Protein AF-A0A6I3B8R9-F1 (afdb_monomer_lite)

Sequence (220 aa):
MSAPVDTPSPRAWWVVAPLAAIWAAALGWAIFALPVLAAWVASVQSTAGWVQVLRTSGLVWVVGHDVPVQVESATYSLLPWGLLVIPVYLLIHAGRWAGRAARVDSVRDWLLVAGGGAVIYTLIVSVVSFLARVPGARTSTKYALLAALAISVLSLTWGVLRGSSMRAVIIDAIPSDIRVVIRGAVIGIATMIAIGAALVSLSLILHFGEVIRIQQFLDP

Secondary structure (DSSP, 8-state):
-PPP--PPPP--HHHHHHHHHHHHHHHHHHHHHHHHHHHHHH-TT----HHHHHHHHHHHHHHTTTPPEEETTEEE----TTTTHHHHHHHHHHHHHHHHHTT--SHHHHHHHHHHHHHHHHHHHHHHHHHT-BTTEEE-HHHHHHHHHHHHHHHHHHHHHHHSTHHHHHHHTS-HHHHHHHHHHHHHHHHHHHHHHHHHHHHHHHHHHHHHHHHHHH--

Structure (mmCIF, N/CA/C/O backbone):
data_AF-A0A6I3B8R9-F1
#
_entry.id   AF-A0A6I3B8R9-F1
#
loop_
_atom_site.group_PDB
_atom_site.id
_atom_site.type_symbol
_atom_site.label_atom_id
_atom_site.label_alt_id
_atom_site.label_comp_id
_atom_site.label_asym_id
_atom_site.label_entity_id
_atom_site.label_seq_id
_atom_site.pdbx_PDB_ins_code
_atom_site.Cartn_x
_atom_site.Cartn_y
_atom_site.Cartn_z
_atom_site.occupancy
_atom_site.B_iso_or_equiv
_atom_site.auth_seq_id
_atom_site.auth_comp_id
_atom_site.auth_asym_id
_atom_site.auth_atom_id
_atom_site.pdbx_PDB_model_num
ATOM 1 N N . MET A 1 1 ? 29.454 29.035 -31.588 1.00 60.97 1 MET A N 1
ATOM 2 C CA . MET A 1 1 ? 28.455 29.257 -30.525 1.00 60.97 1 MET A CA 1
ATOM 3 C C . MET A 1 1 ? 27.893 27.891 -30.156 1.00 60.97 1 MET A C 1
ATOM 5 O O . MET A 1 1 ? 26.995 27.400 -30.823 1.00 60.97 1 MET A O 1
ATOM 9 N N . SER A 1 2 ? 28.554 27.196 -29.231 1.00 60.12 2 SER A N 1
ATOM 10 C CA . SER A 1 2 ? 28.164 25.861 -28.764 1.00 60.12 2 SER A CA 1
ATOM 11 C C . SER A 1 2 ? 26.982 25.989 -27.801 1.00 60.12 2 SER A C 1
ATOM 13 O O . SER A 1 2 ? 26.995 26.853 -26.927 1.00 60.12 2 SER A O 1
ATOM 15 N N . ALA A 1 3 ? 25.951 25.163 -27.991 1.00 64.94 3 ALA A N 1
ATOM 16 C CA . ALA A 1 3 ? 24.808 25.096 -27.086 1.00 64.94 3 ALA A CA 1
ATOM 17 C C . ALA A 1 3 ? 25.272 24.738 -25.659 1.00 64.94 3 ALA A C 1
ATOM 19 O O . ALA A 1 3 ? 26.242 23.983 -25.517 1.00 64.94 3 ALA A O 1
ATOM 20 N N . PRO A 1 4 ? 24.616 25.260 -24.606 1.00 63.25 4 PRO A N 1
ATOM 21 C CA . PRO A 1 4 ? 24.902 24.836 -23.244 1.00 63.25 4 PRO A CA 1
ATOM 22 C C . PRO A 1 4 ? 24.668 23.327 -23.134 1.00 63.25 4 PRO A C 1
ATOM 24 O O . PRO A 1 4 ? 23.630 22.811 -23.542 1.00 63.25 4 PRO A O 1
ATOM 27 N N . VAL A 1 5 ? 25.667 22.615 -22.615 1.00 68.06 5 VAL A N 1
ATOM 28 C CA . VAL A 1 5 ? 25.528 21.215 -22.220 1.00 68.06 5 VAL A CA 1
ATOM 29 C C . VAL A 1 5 ? 24.538 21.196 -21.062 1.00 68.06 5 VAL A C 1
ATOM 31 O O . VAL A 1 5 ? 24.866 21.683 -19.981 1.00 68.06 5 VAL A O 1
ATOM 34 N N . ASP A 1 6 ? 23.335 20.668 -21.291 1.00 58.66 6 ASP A N 1
ATOM 35 C CA . ASP A 1 6 ? 22.396 20.353 -20.217 1.00 58.66 6 ASP A CA 1
ATOM 36 C C . ASP A 1 6 ? 23.106 19.402 -19.249 1.00 58.66 6 ASP A C 1
ATOM 38 O O . ASP A 1 6 ? 23.300 18.216 -19.531 1.00 58.66 6 ASP A O 1
ATOM 42 N N . THR A 1 7 ? 23.552 19.921 -18.106 1.00 55.53 7 THR A N 1
ATOM 43 C CA . THR A 1 7 ? 24.021 19.070 -17.020 1.00 55.53 7 THR A CA 1
ATOM 44 C C . THR A 1 7 ? 22.815 18.256 -16.553 1.00 55.53 7 THR A C 1
ATOM 46 O O . THR A 1 7 ? 21.775 18.837 -16.230 1.00 55.53 7 THR A O 1
ATOM 49 N N . PRO A 1 8 ? 22.886 16.911 -16.547 1.00 57.19 8 PRO A N 1
ATOM 50 C CA . PRO A 1 8 ? 21.764 16.097 -16.111 1.00 57.19 8 PRO A CA 1
ATOM 51 C C . PRO A 1 8 ? 21.335 16.539 -14.710 1.00 57.19 8 PRO A C 1
ATOM 53 O O . PRO A 1 8 ? 22.135 16.492 -13.774 1.00 57.19 8 PRO A O 1
ATOM 56 N N . SER A 1 9 ? 20.083 16.982 -14.559 1.00 58.38 9 SER A N 1
ATOM 57 C CA . SER A 1 9 ? 19.530 17.332 -13.249 1.00 58.38 9 SER A CA 1
ATOM 58 C C . SER A 1 9 ? 19.749 16.157 -12.282 1.00 58.38 9 SER A C 1
ATOM 60 O O . SER A 1 9 ? 19.452 15.021 -12.679 1.00 58.38 9 SER A O 1
ATOM 62 N N . PRO A 1 10 ? 20.227 16.376 -11.042 1.00 55.03 10 PRO A N 1
ATOM 63 C CA . PRO A 1 10 ? 20.479 15.296 -10.097 1.00 55.03 10 PRO A CA 1
ATOM 64 C C . PRO A 1 10 ? 19.250 14.395 -9.955 1.00 55.03 10 PRO A C 1
ATOM 66 O O . PRO A 1 10 ? 18.151 14.865 -9.662 1.00 55.03 10 PRO A O 1
ATOM 69 N N . ARG A 1 11 ? 19.435 13.089 -10.172 1.00 67.25 11 ARG A N 1
ATOM 70 C CA . ARG A 1 11 ? 18.399 12.063 -9.999 1.00 67.25 11 ARG A CA 1
ATOM 71 C C . ARG A 1 11 ? 18.004 12.023 -8.523 1.00 67.25 11 ARG A C 1
ATOM 73 O O . ARG A 1 11 ? 18.647 11.353 -7.718 1.00 67.25 11 ARG A O 1
ATOM 80 N N . ALA A 1 12 ? 16.980 12.783 -8.144 1.00 82.56 12 ALA A N 1
ATOM 81 C CA . ALA A 1 12 ? 16.582 12.983 -6.751 1.00 82.56 12 ALA A CA 1
ATOM 82 C C . ALA A 1 12 ? 15.761 11.803 -6.201 1.00 82.56 12 ALA A C 1
ATOM 84 O O . ALA A 1 12 ? 14.677 11.984 -5.645 1.00 82.56 12 ALA A O 1
ATOM 85 N N . TRP A 1 13 ? 16.268 10.575 -6.350 1.00 85.38 13 TRP A N 1
ATOM 86 C CA . TRP A 1 13 ? 15.631 9.363 -5.820 1.00 85.38 13 TRP A CA 1
ATOM 87 C C . TRP A 1 13 ? 15.344 9.487 -4.315 1.00 85.38 13 TRP A C 1
ATOM 89 O O . TRP A 1 13 ? 14.309 9.025 -3.844 1.00 85.38 13 TRP A O 1
ATOM 99 N N . TRP A 1 14 ? 16.221 10.191 -3.593 1.00 88.12 14 TRP A N 1
ATOM 100 C CA . TRP A 1 14 ? 16.114 10.475 -2.166 1.00 88.12 14 TRP A CA 1
ATOM 101 C C . TRP A 1 14 ? 14.928 11.378 -1.799 1.00 88.12 14 TRP A C 1
ATOM 103 O O . TRP A 1 14 ? 14.535 11.373 -0.644 1.00 88.12 14 TRP A O 1
ATOM 113 N N . VAL A 1 15 ? 14.338 12.117 -2.748 1.00 92.25 15 VAL A N 1
ATOM 114 C CA . VAL A 1 15 ? 13.067 12.848 -2.564 1.00 92.25 15 VAL A CA 1
ATOM 115 C C . VAL A 1 15 ? 11.901 12.017 -3.079 1.00 92.25 15 VAL A C 1
ATOM 117 O O . VAL A 1 15 ? 10.880 11.869 -2.408 1.00 92.25 15 VAL A O 1
ATOM 120 N N . VAL A 1 16 ? 12.051 11.465 -4.286 1.00 92.75 16 VAL A N 1
ATOM 121 C CA . VAL A 1 16 ? 10.957 10.806 -5.006 1.00 92.75 16 VAL A CA 1
ATOM 122 C C . VAL A 1 16 ? 10.479 9.548 -4.280 1.00 92.75 16 VAL A C 1
ATOM 124 O O . VAL A 1 16 ? 9.273 9.325 -4.181 1.00 92.75 16 VAL A O 1
ATOM 127 N N . ALA A 1 17 ? 11.399 8.737 -3.752 1.00 92.62 17 ALA A N 1
ATOM 128 C CA . ALA A 1 17 ? 11.055 7.499 -3.062 1.00 92.62 17 ALA A CA 1
ATOM 129 C C . ALA A 1 17 ? 10.285 7.739 -1.744 1.00 92.62 17 ALA A C 1
ATOM 131 O O . ALA A 1 17 ? 9.205 7.155 -1.598 1.00 92.62 17 ALA A O 1
ATOM 132 N N . PRO A 1 18 ? 10.734 8.625 -0.824 1.00 95.25 18 PRO A N 1
ATOM 133 C CA . PRO A 1 18 ? 9.926 9.006 0.333 1.00 95.25 18 PRO A CA 1
ATOM 134 C C . PRO A 1 18 ? 8.576 9.586 -0.051 1.00 95.25 18 PRO A C 1
ATOM 136 O O . PRO A 1 18 ? 7.565 9.201 0.525 1.00 95.25 18 PRO A O 1
ATOM 139 N N . LEU A 1 19 ? 8.545 10.492 -1.031 1.00 96.00 19 LEU A N 1
ATOM 140 C CA . LEU A 1 19 ? 7.314 11.168 -1.419 1.00 96.00 19 LEU A CA 1
ATOM 141 C C . LEU A 1 19 ? 6.275 10.176 -1.957 1.00 96.00 19 LEU A C 1
ATOM 143 O O . LEU A 1 19 ? 5.109 10.249 -1.580 1.00 96.00 19 LEU A O 1
ATOM 147 N N . ALA A 1 20 ? 6.702 9.204 -2.765 1.00 93.06 20 ALA A N 1
ATOM 148 C CA . ALA A 1 20 ? 5.838 8.129 -3.245 1.00 93.06 20 ALA A CA 1
ATOM 149 C C . ALA A 1 20 ? 5.282 7.273 -2.093 1.00 93.06 20 ALA A C 1
ATOM 151 O O . ALA A 1 20 ? 4.085 6.980 -2.067 1.00 93.06 20 ALA A O 1
ATOM 152 N N . ALA A 1 21 ? 6.131 6.901 -1.130 1.00 94.62 21 ALA A N 1
ATOM 153 C CA . ALA A 1 21 ? 5.730 6.112 0.032 1.00 94.62 21 ALA A CA 1
ATOM 154 C C . ALA A 1 21 ? 4.754 6.875 0.943 1.00 94.62 21 ALA A C 1
ATOM 156 O O . ALA A 1 21 ? 3.721 6.329 1.327 1.00 94.62 21 ALA A O 1
ATOM 157 N N . ILE A 1 22 ? 5.049 8.143 1.242 1.00 96.50 22 ILE A N 1
ATOM 158 C CA . ILE A 1 22 ? 4.202 9.024 2.056 1.00 96.50 22 ILE A CA 1
ATOM 159 C C . ILE A 1 22 ? 2.851 9.232 1.377 1.00 96.50 22 ILE A C 1
ATOM 161 O O . ILE A 1 22 ? 1.819 9.104 2.028 1.00 96.50 22 ILE A O 1
ATOM 165 N N . TRP A 1 23 ? 2.844 9.505 0.071 1.00 95.75 23 TRP A N 1
ATOM 166 C CA . TRP A 1 23 ? 1.609 9.680 -0.689 1.00 95.75 23 TRP A CA 1
ATOM 167 C C . TRP A 1 23 ? 0.736 8.419 -0.652 1.00 95.75 23 TRP A C 1
ATOM 169 O O . TRP A 1 23 ? -0.455 8.504 -0.347 1.00 95.75 23 TRP A O 1
ATOM 179 N N . ALA A 1 24 ? 1.328 7.243 -0.897 1.00 95.19 24 ALA A N 1
ATOM 180 C CA . ALA A 1 24 ? 0.603 5.974 -0.857 1.00 95.19 24 ALA A CA 1
ATOM 181 C C . ALA A 1 24 ? 0.059 5.673 0.547 1.00 95.19 24 ALA A C 1
ATOM 183 O O . ALA A 1 24 ? -1.082 5.231 0.679 1.00 95.19 24 ALA A O 1
ATOM 184 N N . ALA A 1 25 ? 0.847 5.944 1.591 1.00 95.38 25 ALA A N 1
ATOM 185 C CA . ALA A 1 25 ? 0.432 5.744 2.974 1.00 95.38 25 ALA A CA 1
ATOM 186 C C . ALA A 1 25 ? -0.698 6.696 3.384 1.00 95.38 25 ALA A C 1
ATOM 188 O O . ALA A 1 25 ? -1.681 6.251 3.970 1.00 95.38 25 ALA A O 1
ATOM 189 N N . ALA A 1 26 ? -0.595 7.981 3.039 1.00 94.81 26 ALA A N 1
ATOM 190 C CA . ALA A 1 26 ? -1.606 8.981 3.364 1.00 94.81 26 ALA A CA 1
ATOM 191 C C . ALA A 1 26 ? -2.950 8.662 2.697 1.00 94.81 26 ALA A C 1
ATOM 193 O O . ALA A 1 26 ? -3.984 8.647 3.365 1.00 94.81 26 ALA A O 1
ATOM 194 N N . LEU A 1 27 ? -2.935 8.352 1.396 1.00 94.00 27 LEU A N 1
ATOM 195 C CA . LEU A 1 27 ? -4.153 8.011 0.665 1.00 94.00 27 LEU A CA 1
ATOM 196 C C . LEU A 1 27 ? -4.723 6.660 1.113 1.00 94.00 27 LEU A C 1
ATOM 198 O O . LEU A 1 27 ? -5.933 6.533 1.285 1.00 94.00 27 LEU A O 1
ATOM 202 N N . GLY A 1 28 ? -3.855 5.673 1.351 1.00 93.19 28 GLY A N 1
ATOM 203 C CA . GLY A 1 28 ? -4.245 4.376 1.892 1.00 93.19 28 GLY A CA 1
ATOM 204 C C . GLY A 1 28 ? -4.952 4.535 3.230 1.00 93.19 28 GLY A C 1
ATOM 205 O O . GLY A 1 28 ? -6.102 4.131 3.359 1.00 93.19 28 GLY A O 1
ATOM 206 N N . TRP A 1 29 ? -4.316 5.199 4.196 1.00 93.75 29 TRP A N 1
ATOM 207 C CA . TRP A 1 29 ? -4.914 5.447 5.504 1.00 93.75 29 TRP A CA 1
ATOM 208 C C . TRP A 1 29 ? -6.239 6.209 5.400 1.00 93.75 29 TRP A C 1
ATOM 210 O O . TRP A 1 29 ? -7.208 5.806 6.037 1.00 93.75 29 TRP A O 1
ATOM 220 N N . ALA A 1 30 ? -6.325 7.244 4.557 1.00 93.50 30 ALA A N 1
ATOM 221 C CA . ALA A 1 30 ? -7.559 8.004 4.365 1.00 93.50 30 ALA A CA 1
ATOM 222 C C . ALA A 1 30 ? -8.729 7.120 3.893 1.00 93.50 30 ALA A C 1
ATOM 224 O O . ALA A 1 30 ? -9.827 7.225 4.437 1.00 93.50 30 ALA A O 1
ATOM 225 N N . ILE A 1 31 ? -8.496 6.208 2.941 1.00 91.88 31 ILE A N 1
ATOM 226 C CA . ILE A 1 31 ? -9.529 5.287 2.436 1.00 91.88 31 ILE A CA 1
ATOM 227 C C . ILE A 1 31 ? -10.093 4.405 3.558 1.00 91.88 31 ILE A C 1
ATOM 229 O O . ILE A 1 31 ? -11.304 4.213 3.624 1.00 91.88 31 ILE A O 1
ATOM 233 N N . PHE A 1 32 ? -9.245 3.901 4.458 1.00 91.06 32 PHE A N 1
ATOM 234 C CA . PHE A 1 32 ? -9.700 3.095 5.600 1.00 91.06 32 PHE A CA 1
ATOM 235 C C . PHE A 1 32 ? -10.264 3.944 6.747 1.00 91.06 32 PHE A C 1
ATOM 237 O O . PHE A 1 32 ? -11.136 3.484 7.482 1.00 91.06 32 PHE A O 1
ATOM 244 N N . ALA A 1 33 ? -9.804 5.184 6.905 1.00 91.75 33 ALA A N 1
ATOM 245 C CA . ALA A 1 33 ? -10.280 6.086 7.944 1.00 91.75 33 ALA A CA 1
ATOM 246 C C . ALA A 1 33 ? -11.694 6.606 7.679 1.00 91.75 33 ALA A C 1
ATOM 248 O O . ALA A 1 33 ? -12.453 6.767 8.631 1.00 91.75 33 ALA A O 1
ATOM 249 N N . LEU A 1 34 ? -12.069 6.833 6.418 1.00 92.25 34 LEU A N 1
ATOM 250 C CA . LEU A 1 34 ? -13.378 7.389 6.067 1.00 92.25 34 LEU A CA 1
ATOM 251 C C . LEU A 1 34 ? -14.563 6.530 6.558 1.00 92.25 34 LEU A C 1
ATOM 253 O O . LEU A 1 34 ? -15.427 7.093 7.230 1.00 92.25 34 LEU A O 1
ATOM 257 N N . PRO A 1 35 ? -14.620 5.200 6.328 1.00 89.38 35 PRO A N 1
ATOM 258 C CA . PRO A 1 35 ? -15.688 4.362 6.877 1.00 89.38 35 PRO A CA 1
ATOM 259 C C . PRO A 1 35 ? -15.723 4.355 8.407 1.00 89.38 35 PRO A C 1
ATOM 261 O O . PRO A 1 35 ? -16.798 4.402 8.996 1.00 89.38 35 PRO A O 1
ATOM 264 N N . VAL A 1 36 ? -14.553 4.337 9.057 1.00 90.62 36 VAL A N 1
ATOM 265 C CA . VAL A 1 36 ? -14.448 4.359 10.525 1.00 90.62 36 VAL A CA 1
ATOM 266 C C . VAL A 1 36 ? -14.981 5.679 11.086 1.00 90.62 36 VAL A C 1
ATOM 268 O O . VAL A 1 36 ? -15.744 5.676 12.049 1.00 90.62 36 VAL A O 1
ATOM 271 N N . LEU A 1 37 ? -14.630 6.805 10.461 1.00 91.69 37 LEU A N 1
ATOM 272 C CA . LEU A 1 37 ? -15.134 8.129 10.822 1.00 91.69 37 LEU A CA 1
ATOM 273 C C . LEU A 1 37 ? -16.642 8.240 10.584 1.00 91.69 37 LEU A C 1
ATOM 275 O O . LEU A 1 37 ? -17.351 8.735 11.454 1.00 91.69 37 LEU A O 1
ATOM 279 N N . ALA A 1 38 ? -17.144 7.750 9.448 1.00 89.94 38 ALA A N 1
ATOM 280 C CA . ALA A 1 38 ? -18.573 7.749 9.147 1.00 89.94 38 ALA A CA 1
ATOM 281 C C . ALA A 1 38 ? -19.368 6.935 10.179 1.00 89.94 38 ALA A C 1
ATOM 283 O O . ALA A 1 38 ? -20.383 7.411 10.686 1.00 89.94 38 ALA A O 1
ATOM 284 N N . ALA A 1 39 ? -18.875 5.747 10.545 1.00 88.00 39 ALA A N 1
ATOM 285 C CA . ALA A 1 39 ? -19.487 4.910 11.573 1.00 88.00 39 ALA A CA 1
ATOM 286 C C . ALA A 1 39 ? -19.460 5.583 12.954 1.00 88.00 39 ALA A C 1
ATOM 288 O O . ALA A 1 39 ? -20.440 5.518 13.692 1.00 88.00 39 ALA A O 1
ATOM 289 N N . TRP A 1 40 ? -18.360 6.262 13.294 1.00 91.94 40 TRP A N 1
ATOM 290 C CA . TRP A 1 40 ? -18.241 7.009 14.545 1.00 91.94 40 TRP A CA 1
ATOM 291 C C . TRP A 1 40 ? -19.222 8.185 14.616 1.00 91.94 40 TRP A C 1
ATOM 293 O O . TRP A 1 40 ? -19.922 8.316 15.615 1.00 91.94 40 TRP A O 1
ATOM 303 N N . VAL A 1 41 ? -19.335 8.988 13.550 1.00 90.00 41 VAL A N 1
ATOM 304 C CA . VAL A 1 41 ? -20.281 10.120 13.483 1.00 90.00 41 VAL A CA 1
ATOM 305 C C . VAL A 1 41 ? -21.738 9.647 13.522 1.00 90.00 41 VAL A C 1
ATOM 307 O O . VAL A 1 41 ? -22.582 10.315 14.111 1.00 90.00 41 VAL A O 1
ATOM 310 N N . ALA A 1 42 ? -22.044 8.499 12.914 1.00 88.62 42 ALA A N 1
ATOM 311 C CA . ALA A 1 42 ? -23.391 7.930 12.914 1.00 88.62 42 ALA A CA 1
ATOM 312 C C . ALA A 1 42 ? -23.766 7.233 14.237 1.00 88.62 42 ALA A C 1
ATOM 314 O O . ALA A 1 42 ? -24.942 6.948 14.470 1.00 88.62 42 ALA A O 1
ATOM 315 N N . SER A 1 43 ? -22.792 6.930 15.101 1.00 85.69 43 SER A N 1
ATOM 316 C CA . SER A 1 43 ? -23.031 6.189 16.338 1.00 85.69 43 SER A CA 1
ATOM 317 C C . SER A 1 43 ? -23.558 7.097 17.445 1.00 85.69 43 SER A C 1
ATOM 319 O O . SER A 1 43 ? -22.823 7.875 18.048 1.00 85.69 43 SER A O 1
ATOM 321 N N . VAL A 1 44 ? -24.840 6.930 17.770 1.00 77.44 44 VAL A N 1
ATOM 322 C CA . VAL A 1 44 ? -25.523 7.674 18.843 1.00 77.44 44 VAL A CA 1
ATOM 323 C C . VAL A 1 44 ? -24.993 7.301 20.238 1.00 77.44 44 VAL A C 1
ATOM 325 O O . VAL A 1 44 ? -25.088 8.091 21.170 1.00 77.44 44 VAL A O 1
ATOM 328 N N . GLN A 1 45 ? -24.418 6.105 20.389 1.00 77.50 45 GLN A N 1
ATOM 329 C CA . GLN A 1 45 ? -23.974 5.546 21.676 1.00 77.50 45 GLN A CA 1
ATOM 330 C C . GLN A 1 45 ? -22.450 5.613 21.870 1.00 77.50 45 GLN A C 1
ATOM 332 O O . GLN A 1 45 ? -21.930 5.170 22.893 1.00 77.50 45 GLN A O 1
ATOM 337 N N . SER A 1 46 ? -21.706 6.136 20.892 1.00 76.75 46 SER A N 1
ATOM 338 C CA . SER A 1 46 ? -20.247 6.172 20.962 1.00 76.75 46 SER A CA 1
ATOM 339 C C . SER A 1 46 ? -19.758 7.192 21.991 1.00 76.75 46 SER A C 1
ATOM 341 O O . SER A 1 46 ? -19.943 8.395 21.835 1.00 76.75 46 SER A O 1
ATOM 343 N N . THR A 1 47 ? -19.026 6.716 22.996 1.00 83.31 47 THR A N 1
ATOM 344 C CA . THR A 1 47 ? -18.259 7.551 23.939 1.00 83.31 47 THR A CA 1
ATOM 345 C C . THR A 1 47 ? -16.804 7.758 23.497 1.00 83.31 47 THR A C 1
ATOM 347 O O . THR A 1 47 ? -16.015 8.382 24.207 1.00 83.31 47 THR A O 1
ATOM 350 N N . ALA A 1 48 ? -16.420 7.236 22.324 1.00 84.12 48 ALA A N 1
ATOM 351 C CA . ALA A 1 48 ? -15.047 7.284 21.836 1.00 84.12 48 ALA A CA 1
ATOM 352 C C . ALA A 1 48 ? -14.638 8.711 21.436 1.00 84.12 48 ALA A C 1
ATOM 354 O O . ALA A 1 48 ? -15.308 9.363 20.637 1.00 84.12 48 ALA A O 1
ATOM 355 N N . GLY A 1 49 ? -13.494 9.178 21.944 1.00 89.56 49 GLY A N 1
ATOM 356 C CA . GLY A 1 49 ? -12.899 10.455 21.540 1.00 89.56 49 GLY A CA 1
ATOM 357 C C . GLY A 1 49 ? -12.124 10.372 20.217 1.00 89.56 49 GLY A C 1
ATOM 358 O O . GLY A 1 49 ? -11.746 9.291 19.765 1.00 89.56 49 GLY A O 1
ATOM 359 N N . TRP A 1 50 ? -11.792 11.528 19.631 1.00 90.88 50 TRP A N 1
ATOM 360 C CA . TRP A 1 50 ? -11.116 11.637 18.324 1.00 90.88 50 TRP A CA 1
ATOM 361 C C . TRP A 1 50 ? -9.833 10.795 18.206 1.00 90.88 50 TRP A C 1
ATOM 363 O O . TRP A 1 50 ? -9.602 10.121 17.205 1.00 90.88 50 TRP A O 1
ATOM 373 N N . VAL A 1 51 ? -9.006 10.768 19.258 1.00 90.94 51 VAL A N 1
ATOM 374 C CA . VAL A 1 51 ? -7.764 9.972 19.291 1.00 90.94 51 VAL A CA 1
ATOM 375 C C . VAL A 1 51 ? -8.047 8.475 19.166 1.00 90.94 51 VAL A C 1
ATOM 377 O O . VAL A 1 51 ? -7.309 7.765 18.486 1.00 90.94 51 VAL A O 1
ATOM 380 N N . GLN A 1 52 ? -9.114 7.983 19.797 1.00 89.44 52 GLN A N 1
ATOM 381 C CA . GLN A 1 52 ? -9.490 6.575 19.718 1.00 89.44 52 GLN A CA 1
ATOM 382 C C . GLN A 1 52 ? -9.951 6.216 18.304 1.00 89.44 52 GLN A C 1
ATOM 384 O O . GLN A 1 52 ? -9.542 5.184 17.786 1.00 89.44 52 GLN A O 1
ATOM 389 N N . VAL A 1 53 ? -10.697 7.103 17.643 1.00 91.06 53 VAL A N 1
ATOM 390 C CA . VAL A 1 53 ? -11.129 6.924 16.248 1.00 91.06 53 VAL A CA 1
ATOM 391 C C . VAL A 1 53 ? -9.935 6.853 15.296 1.00 91.06 53 VAL A C 1
ATOM 393 O O . VAL A 1 53 ? -9.873 5.954 14.460 1.00 91.06 53 VAL A O 1
ATOM 396 N N . LEU A 1 54 ? -8.946 7.739 15.466 1.00 91.50 54 LEU A N 1
ATOM 397 C CA . LEU A 1 54 ? -7.707 7.718 14.678 1.00 91.50 54 LEU A CA 1
ATOM 398 C C . LEU A 1 54 ? -6.871 6.450 14.918 1.00 91.50 54 LEU A C 1
ATOM 400 O O . LEU A 1 54 ? -6.256 5.923 13.991 1.00 91.50 54 LEU A O 1
ATOM 404 N N . ARG A 1 55 ? -6.843 5.938 16.155 1.00 90.88 55 ARG A N 1
ATOM 405 C CA . ARG A 1 55 ? -6.185 4.657 16.457 1.00 90.88 55 ARG A CA 1
ATOM 406 C C . ARG A 1 55 ? -6.918 3.496 15.801 1.00 90.88 55 ARG A C 1
ATOM 408 O O . ARG A 1 55 ? -6.269 2.662 15.180 1.00 90.88 55 ARG A O 1
ATOM 415 N N . THR A 1 56 ? -8.247 3.471 15.873 1.00 90.00 56 THR A N 1
ATOM 416 C CA . THR A 1 56 ? -9.065 2.441 15.224 1.00 90.00 56 THR A CA 1
ATOM 417 C C . THR A 1 56 ? -8.892 2.464 13.708 1.00 90.00 56 THR A C 1
ATOM 419 O O . THR A 1 56 ? -8.679 1.412 13.114 1.00 90.00 56 THR A O 1
ATOM 422 N N . SER A 1 57 ? -8.893 3.636 13.065 1.00 92.00 57 SER A N 1
ATOM 423 C CA . SER A 1 57 ? -8.640 3.717 11.621 1.00 92.00 57 SER A CA 1
ATOM 424 C C . SER A 1 57 ? -7.225 3.277 11.248 1.00 92.00 57 SER A C 1
ATOM 426 O O . SER A 1 57 ? -7.045 2.558 10.265 1.00 92.00 57 SER A O 1
ATOM 428 N N . GLY A 1 58 ? -6.221 3.645 12.051 1.00 91.38 58 GLY A N 1
ATOM 429 C CA . GLY A 1 58 ? -4.851 3.157 11.898 1.00 91.38 58 GLY A CA 1
ATOM 430 C C . GLY A 1 58 ? -4.754 1.634 12.015 1.00 91.38 58 GLY A C 1
ATOM 431 O O . GLY A 1 58 ? -4.086 1.003 11.198 1.00 91.38 58 GLY A O 1
ATOM 432 N N . LEU A 1 59 ? -5.466 1.039 12.978 1.00 88.94 59 LEU A N 1
ATOM 433 C CA . LEU A 1 59 ? -5.542 -0.409 13.154 1.00 88.94 59 LEU A CA 1
ATOM 434 C C . LEU A 1 59 ? -6.152 -1.052 11.906 1.00 88.94 59 LEU A C 1
ATOM 436 O O . LEU A 1 59 ? -5.525 -1.920 11.311 1.00 88.94 59 LEU A O 1
ATOM 440 N N . VAL A 1 60 ? -7.316 -0.576 11.458 1.00 89.00 60 VAL A N 1
ATOM 441 C CA . VAL A 1 60 ? -8.005 -1.083 10.260 1.00 89.00 60 VAL A CA 1
ATOM 442 C C . VAL A 1 60 ? -7.116 -0.984 9.010 1.00 89.00 60 VAL A C 1
ATOM 444 O O . VAL A 1 60 ? -7.066 -1.918 8.211 1.00 89.00 60 VAL A O 1
ATOM 447 N N . TRP A 1 61 ? -6.351 0.099 8.856 1.00 91.69 61 TRP A N 1
ATOM 448 C CA . TRP A 1 61 ? -5.402 0.244 7.749 1.00 91.69 61 TRP A CA 1
ATOM 449 C C . TRP A 1 61 ? -4.239 -0.760 7.814 1.00 91.69 61 TRP A C 1
ATOM 451 O O . TRP A 1 61 ? -3.889 -1.371 6.802 1.00 91.69 61 TRP A O 1
ATOM 461 N N . VAL A 1 62 ? -3.646 -0.971 8.995 1.00 89.75 62 VAL A N 1
ATOM 462 C CA . VAL A 1 62 ? -2.586 -1.981 9.203 1.00 89.75 62 VAL A CA 1
ATOM 463 C C . VAL A 1 62 ? -3.119 -3.378 8.908 1.00 89.75 62 VAL A C 1
ATOM 465 O O . VAL A 1 62 ? -2.465 -4.169 8.239 1.00 89.75 62 VAL A O 1
ATOM 468 N N . VAL A 1 63 ? -4.339 -3.652 9.346 1.00 86.38 63 VAL A N 1
ATOM 469 C CA . VAL A 1 63 ? -5.056 -4.901 9.102 1.00 86.38 63 VAL A CA 1
ATOM 470 C C . VAL A 1 63 ? -5.307 -5.132 7.607 1.00 86.38 63 VAL A C 1
ATOM 472 O O . VAL A 1 63 ? -5.191 -6.260 7.133 1.00 86.38 63 VAL A O 1
ATOM 475 N N . GLY A 1 64 ? -5.512 -4.065 6.829 1.00 86.06 64 GLY A N 1
ATOM 476 C CA . GLY A 1 64 ? -5.555 -4.109 5.363 1.00 86.06 64 GLY A CA 1
ATOM 477 C C . GLY A 1 64 ? -4.272 -4.621 4.687 1.00 86.06 64 GLY A C 1
ATOM 478 O O . G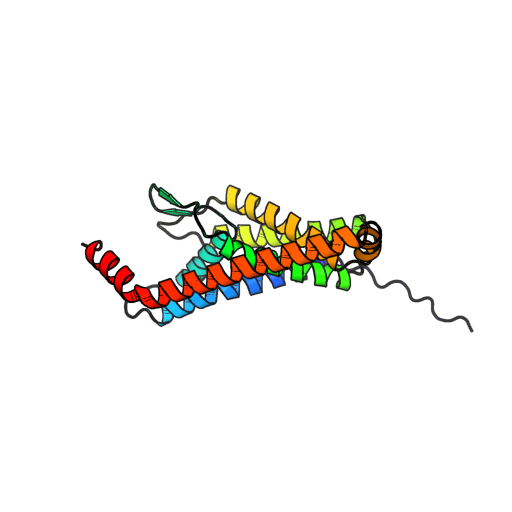LY A 1 64 ? -4.292 -4.885 3.489 1.00 86.06 64 GLY A O 1
ATOM 479 N N . HIS A 1 65 ? -3.172 -4.800 5.426 1.00 86.00 65 HIS A N 1
ATOM 480 C CA . HIS A 1 65 ? -1.937 -5.435 4.949 1.00 86.00 65 HIS A CA 1
ATOM 481 C C . HIS A 1 65 ? -1.867 -6.935 5.280 1.00 86.00 65 HIS A C 1
ATOM 483 O O . HIS A 1 65 ? -0.773 -7.490 5.303 1.00 86.00 65 HIS A O 1
ATOM 489 N N . ASP A 1 66 ? -3.010 -7.574 5.551 1.00 81.50 66 ASP A N 1
ATOM 490 C CA . ASP A 1 66 ? -3.111 -8.984 5.962 1.00 81.50 66 ASP A CA 1
ATOM 491 C C . ASP A 1 66 ? -2.388 -9.276 7.289 1.00 81.50 66 ASP A C 1
ATOM 493 O O . ASP A 1 66 ? -1.787 -10.324 7.510 1.00 81.50 66 ASP A O 1
ATOM 497 N N . VAL A 1 67 ? -2.412 -8.299 8.199 1.00 75.75 67 VAL A N 1
ATOM 498 C CA . VAL A 1 67 ? -1.834 -8.459 9.534 1.00 75.75 67 VAL A CA 1
ATOM 499 C C . VAL A 1 67 ? -2.883 -9.096 10.442 1.00 75.75 67 VAL A C 1
ATOM 501 O O . VAL A 1 67 ? -3.915 -8.462 10.683 1.00 75.75 67 VAL A O 1
ATOM 504 N N . PRO A 1 68 ? -2.632 -10.297 11.001 1.00 69.06 68 PRO A N 1
ATOM 505 C CA . PRO A 1 68 ? -3.601 -10.960 11.860 1.00 69.06 68 PRO A CA 1
ATOM 506 C C . PRO A 1 68 ? -3.923 -10.111 13.088 1.00 69.06 68 PRO A C 1
ATOM 508 O O . PRO A 1 68 ? -3.020 -9.569 13.744 1.00 69.06 68 PRO A O 1
ATOM 511 N N . VAL A 1 69 ? -5.210 -10.034 13.420 1.00 68.12 69 VAL A N 1
ATOM 512 C CA . VAL A 1 69 ? -5.682 -9.377 14.641 1.00 68.12 69 VAL A CA 1
ATOM 513 C C . VAL A 1 69 ? -5.966 -10.445 15.680 1.00 68.12 69 VAL A C 1
ATOM 515 O O . VAL A 1 69 ? -6.733 -11.378 15.441 1.00 68.12 69 VAL A O 1
ATOM 518 N N . GLN A 1 70 ? -5.353 -10.298 16.849 1.00 67.00 70 GLN A N 1
ATOM 519 C CA . GLN A 1 70 ? -5.738 -11.051 18.034 1.00 67.00 70 GLN A CA 1
ATOM 520 C C . GLN A 1 70 ? -6.799 -10.257 18.781 1.00 67.00 70 GLN A C 1
ATOM 522 O O . GLN A 1 70 ? -6.526 -9.136 19.226 1.00 67.00 70 GLN A O 1
ATOM 527 N N . VAL A 1 71 ? -7.985 -10.845 18.901 1.00 66.25 71 VAL A N 1
ATOM 528 C CA . VAL A 1 71 ? -9.061 -10.360 19.765 1.00 66.25 71 VAL A CA 1
ATOM 529 C C . VAL A 1 71 ? -9.255 -11.435 20.829 1.00 66.25 71 VAL A C 1
ATOM 531 O O . VAL A 1 71 ? -9.598 -12.572 20.511 1.00 66.25 71 VAL A O 1
ATOM 534 N N . GLU A 1 72 ? -8.944 -11.091 22.078 1.00 72.00 72 GLU A N 1
ATOM 535 C CA . GLU A 1 72 ? -8.923 -12.025 23.215 1.00 72.00 72 GLU A CA 1
ATOM 536 C C . GLU A 1 72 ? -8.027 -13.263 22.986 1.00 72.00 72 GLU A C 1
ATOM 538 O O . GLU A 1 72 ? -6.802 -13.133 22.985 1.00 72.00 72 GLU A O 1
ATOM 543 N N . SER A 1 73 ? -8.617 -14.456 22.817 1.00 60.62 73 SER A N 1
ATOM 544 C CA . SER A 1 73 ? -7.918 -15.734 22.589 1.00 60.62 73 SER A CA 1
ATOM 545 C C . SER A 1 73 ? -7.992 -16.230 21.139 1.00 60.62 73 SER A C 1
ATOM 547 O O . SER A 1 73 ? -7.307 -17.190 20.779 1.00 60.62 73 SER A O 1
ATOM 549 N N . ALA A 1 74 ? -8.776 -15.563 20.285 1.00 57.34 74 ALA A N 1
ATOM 550 C CA . ALA A 1 74 ? -8.949 -15.932 18.888 1.00 57.34 74 ALA A CA 1
ATOM 551 C C . ALA A 1 74 ? -8.044 -15.084 17.981 1.00 57.34 74 ALA A C 1
ATOM 553 O O . ALA A 1 74 ? -7.990 -13.854 18.067 1.00 57.34 74 ALA A O 1
ATOM 554 N N . THR A 1 75 ? -7.318 -15.755 17.084 1.00 63.12 75 THR A N 1
ATOM 555 C CA . THR A 1 75 ? -6.551 -15.090 16.025 1.00 63.12 75 THR A CA 1
ATOM 556 C C . THR A 1 75 ? -7.393 -15.055 14.759 1.00 63.12 75 THR A C 1
ATOM 558 O O . THR A 1 75 ? -7.628 -16.089 14.137 1.00 63.12 75 THR A O 1
ATOM 561 N N . TYR A 1 76 ? -7.816 -13.861 14.354 1.00 62.69 76 TYR A N 1
ATOM 562 C CA . TYR A 1 76 ? -8.523 -13.657 13.098 1.00 62.69 76 TYR A CA 1
ATOM 563 C C . TYR A 1 76 ? -7.503 -13.299 12.013 1.00 62.69 76 TYR A C 1
ATOM 565 O O . TYR A 1 76 ? -6.976 -12.187 11.965 1.00 62.69 76 TYR A O 1
ATOM 573 N N . SER A 1 77 ? -7.197 -14.282 11.162 1.00 59.06 77 SER A N 1
ATOM 574 C CA . SER A 1 77 ? -6.291 -14.158 10.005 1.00 59.06 77 SER A CA 1
ATOM 575 C C . SER A 1 77 ? -7.042 -14.158 8.664 1.00 59.06 77 SER A C 1
ATOM 577 O O . SER A 1 77 ? -6.428 -14.264 7.610 1.00 59.06 77 SER A O 1
ATOM 579 N N . LEU A 1 78 ? -8.375 -14.091 8.691 1.00 50.25 78 LEU A N 1
ATOM 580 C CA . LEU A 1 78 ? -9.239 -14.247 7.517 1.00 50.25 78 LEU A CA 1
ATOM 581 C C . LEU A 1 78 ? -9.793 -12.905 7.049 1.00 50.25 78 LEU A C 1
ATOM 583 O O . LEU A 1 78 ? -10.992 -12.776 6.801 1.00 50.25 78 LEU A O 1
ATOM 587 N N . LEU A 1 79 ? -8.949 -11.878 6.959 1.00 57.75 79 LEU A N 1
ATOM 588 C CA . LEU A 1 79 ? -9.421 -10.686 6.273 1.00 57.75 79 LEU A CA 1
ATOM 589 C C . LEU A 1 79 ? -9.516 -10.965 4.779 1.00 57.75 79 LEU A C 1
ATOM 591 O O . LEU A 1 79 ? -8.658 -11.651 4.217 1.00 57.75 79 LEU A O 1
ATOM 595 N N . PRO A 1 80 ? -10.564 -10.452 4.115 1.00 62.69 80 PRO A N 1
ATOM 596 C CA . PRO A 1 80 ? -10.689 -10.611 2.684 1.00 62.69 80 PRO A CA 1
ATOM 597 C C . PRO A 1 80 ? -9.441 -10.008 2.045 1.00 62.69 80 PRO A C 1
ATOM 599 O O . PRO A 1 80 ? -9.188 -8.811 2.188 1.00 62.69 80 PRO A O 1
ATOM 602 N N . TRP A 1 81 ? -8.698 -10.811 1.283 1.00 66.75 81 TRP A N 1
ATOM 603 C CA . TRP A 1 81 ? -7.564 -10.362 0.465 1.00 66.75 81 TRP A CA 1
ATOM 604 C C . TRP A 1 81 ? -7.949 -9.181 -0.448 1.00 66.75 81 TRP A C 1
ATOM 606 O O . TRP A 1 81 ? -7.092 -8.443 -0.925 1.00 66.75 81 TRP A O 1
ATOM 616 N N . GLY A 1 82 ? -9.254 -8.951 -0.642 1.00 71.31 82 GLY A N 1
ATOM 617 C CA . GLY A 1 82 ? -9.813 -7.749 -1.248 1.00 71.31 82 GLY A CA 1
ATOM 618 C C . GLY A 1 82 ? -9.347 -6.435 -0.610 1.00 71.31 82 GLY A C 1
ATOM 619 O O . GLY A 1 82 ? -9.116 -5.479 -1.344 1.00 71.31 82 GLY A O 1
ATOM 620 N N . LEU A 1 83 ? -9.129 -6.363 0.709 1.00 78.75 83 LEU A N 1
ATOM 621 C CA . LEU A 1 83 ? -8.622 -5.137 1.344 1.00 78.75 83 LEU A CA 1
ATOM 622 C C . LEU A 1 83 ? -7.148 -4.876 1.012 1.00 78.75 83 LEU A C 1
ATOM 624 O O . LEU A 1 83 ? -6.764 -3.720 0.851 1.00 78.75 83 LEU A O 1
ATOM 628 N N . LEU A 1 84 ? -6.355 -5.935 0.823 1.00 86.56 84 LEU A N 1
ATOM 629 C CA . LEU A 1 84 ? -4.941 -5.859 0.441 1.00 86.56 84 LEU A CA 1
ATOM 630 C C . LEU A 1 84 ? -4.743 -5.327 -0.987 1.00 86.56 84 LEU A C 1
ATOM 632 O O . LEU A 1 84 ? -3.692 -4.765 -1.305 1.00 86.56 84 LEU A O 1
ATOM 636 N N . VAL A 1 85 ? -5.775 -5.402 -1.833 1.00 86.62 85 VAL A N 1
ATOM 637 C CA . VAL A 1 85 ? -5.761 -4.799 -3.175 1.00 86.62 85 VAL A CA 1
ATOM 638 C C . VAL A 1 85 ? -5.513 -3.292 -3.102 1.00 86.62 85 VAL A C 1
ATOM 640 O O . VAL A 1 85 ? -4.786 -2.763 -3.940 1.00 86.62 85 VAL A O 1
ATOM 643 N N . ILE A 1 86 ? -6.062 -2.602 -2.097 1.00 89.31 86 ILE A N 1
ATOM 644 C CA . ILE A 1 86 ? -5.948 -1.143 -1.955 1.00 89.31 86 ILE A CA 1
ATOM 645 C C . ILE A 1 86 ? -4.483 -0.703 -1.766 1.00 89.31 86 ILE A C 1
ATOM 647 O O . ILE A 1 86 ? -3.992 0.049 -2.615 1.00 89.31 86 ILE A O 1
ATOM 651 N N . PRO A 1 87 ? -3.742 -1.150 -0.726 1.00 90.88 87 PRO A N 1
ATOM 652 C CA . PRO A 1 87 ? -2.348 -0.752 -0.548 1.00 90.88 87 PRO A CA 1
ATOM 653 C C . PRO A 1 87 ? -1.468 -1.207 -1.717 1.00 90.88 87 PRO A C 1
ATOM 655 O O . PRO A 1 87 ? -0.654 -0.417 -2.195 1.00 90.88 87 PRO A O 1
ATOM 658 N N . VAL A 1 88 ? -1.671 -2.419 -2.254 1.00 92.56 88 VAL A N 1
ATOM 659 C CA . VAL A 1 88 ? -0.932 -2.905 -3.435 1.00 92.56 88 VAL A CA 1
ATOM 660 C C . VAL A 1 88 ? -1.140 -1.982 -4.636 1.00 92.56 88 VAL A C 1
ATOM 662 O O . VAL A 1 88 ? -0.177 -1.555 -5.279 1.00 92.56 88 VAL A O 1
ATOM 665 N N . TYR A 1 89 ? -2.391 -1.635 -4.939 1.00 93.38 89 TYR A N 1
ATOM 666 C CA . TYR A 1 89 ? -2.735 -0.777 -6.067 1.00 93.38 89 TYR A CA 1
ATOM 667 C C . TYR A 1 89 ? -2.105 0.612 -5.932 1.00 93.38 89 TYR A C 1
ATOM 669 O O . TYR A 1 89 ? -1.487 1.099 -6.888 1.00 93.38 89 TYR A O 1
ATOM 677 N N . LEU A 1 90 ? -2.218 1.226 -4.751 1.00 93.50 90 LEU A N 1
ATOM 678 C CA . LEU A 1 90 ? -1.641 2.539 -4.463 1.00 93.50 90 LEU A CA 1
ATOM 679 C C . LEU A 1 90 ? -0.117 2.527 -4.570 1.00 93.50 90 LEU A C 1
ATOM 681 O O . LEU A 1 90 ? 0.451 3.419 -5.199 1.00 93.50 90 LEU A O 1
ATOM 685 N N . LEU A 1 91 ? 0.546 1.498 -4.042 1.00 95.06 91 LEU A N 1
ATOM 686 C CA . LEU A 1 91 ? 1.998 1.344 -4.126 1.00 95.06 91 LEU A CA 1
ATOM 687 C C . LEU A 1 91 ? 2.477 1.127 -5.564 1.00 95.06 91 LEU A C 1
ATOM 689 O O . LEU A 1 91 ? 3.473 1.722 -5.970 1.00 95.06 91 LEU A O 1
ATOM 693 N N . ILE A 1 92 ? 1.757 0.349 -6.378 1.00 94.56 92 ILE A N 1
ATOM 694 C CA . ILE A 1 92 ? 2.079 0.204 -7.806 1.00 94.56 92 ILE A CA 1
ATOM 695 C C . ILE A 1 92 ? 1.940 1.552 -8.527 1.00 94.56 92 ILE A C 1
ATOM 697 O O . ILE A 1 92 ? 2.776 1.886 -9.369 1.00 94.56 92 ILE A O 1
ATOM 701 N N . HIS A 1 93 ? 0.907 2.340 -8.218 1.00 94.56 93 HIS A N 1
ATOM 702 C CA . HIS A 1 93 ? 0.698 3.660 -8.824 1.00 94.56 93 HIS A CA 1
ATOM 703 C C . HIS A 1 93 ? 1.765 4.666 -8.396 1.00 94.56 93 HIS A C 1
ATOM 705 O O . HIS A 1 93 ? 2.351 5.333 -9.255 1.00 94.56 93 HIS A O 1
ATOM 711 N N . ALA A 1 94 ? 2.070 4.710 -7.102 1.00 93.56 94 ALA A N 1
ATOM 712 C CA . ALA A 1 94 ? 3.126 5.533 -6.535 1.00 93.56 94 ALA A CA 1
ATOM 713 C C . ALA A 1 94 ? 4.492 5.152 -7.118 1.00 93.56 94 ALA A C 1
ATOM 715 O O . ALA A 1 94 ? 5.219 6.020 -7.594 1.00 93.56 94 ALA A O 1
ATOM 716 N N . GLY A 1 95 ? 4.801 3.855 -7.201 1.00 93.81 95 GLY A N 1
ATOM 717 C CA . GLY A 1 95 ? 6.016 3.341 -7.830 1.00 93.81 95 GLY A CA 1
ATOM 718 C C . GLY A 1 95 ? 6.102 3.706 -9.313 1.00 93.81 95 GLY A C 1
ATOM 719 O O . GLY A 1 95 ? 7.142 4.165 -9.776 1.00 93.81 95 GLY A O 1
ATOM 720 N N . ARG A 1 96 ? 5.002 3.587 -10.070 1.00 94.50 96 ARG A N 1
ATOM 721 C CA . ARG A 1 96 ? 4.944 3.996 -11.489 1.00 94.50 96 ARG A CA 1
ATOM 722 C C . ARG A 1 96 ? 5.241 5.474 -11.671 1.00 94.50 96 ARG A C 1
ATOM 724 O O . ARG A 1 96 ? 5.936 5.841 -12.617 1.00 94.50 96 ARG A O 1
ATOM 731 N N . TRP A 1 97 ? 4.661 6.319 -10.827 1.00 94.69 97 TRP A N 1
ATOM 732 C CA . TRP A 1 97 ? 4.955 7.746 -10.830 1.00 94.69 97 TRP A CA 1
ATOM 733 C C . TRP A 1 97 ? 6.419 8.001 -10.451 1.00 94.69 97 TRP A C 1
ATOM 735 O O . TRP A 1 97 ? 7.106 8.706 -11.184 1.00 94.69 97 TRP A O 1
ATOM 745 N N . ALA A 1 98 ? 6.920 7.344 -9.403 1.00 93.12 98 ALA A N 1
ATOM 746 C CA . ALA A 1 98 ? 8.292 7.475 -8.927 1.00 93.12 98 ALA A CA 1
ATOM 747 C C . ALA A 1 98 ? 9.329 7.071 -9.984 1.00 93.12 98 ALA A C 1
ATOM 749 O O . ALA A 1 98 ? 10.297 7.793 -10.199 1.00 93.12 98 ALA A O 1
ATOM 750 N N . GLY A 1 99 ? 9.100 5.966 -10.701 1.00 91.38 99 GLY A N 1
ATOM 751 C CA . GLY A 1 99 ? 9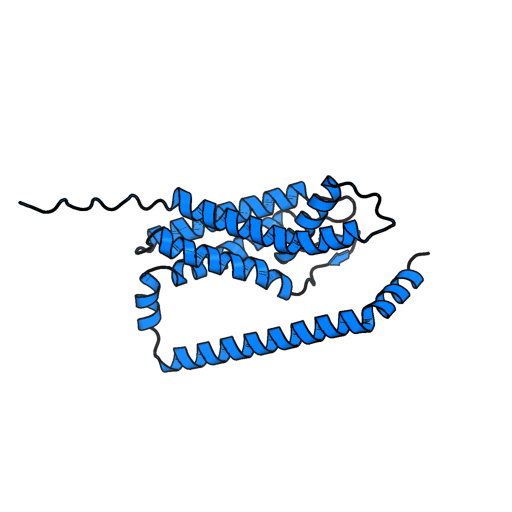.972 5.515 -11.789 1.00 91.38 99 GLY A CA 1
ATOM 752 C C . GLY A 1 99 ? 10.085 6.536 -12.925 1.00 91.38 99 GLY A C 1
ATOM 753 O O . GLY A 1 99 ? 11.183 6.764 -13.433 1.00 91.38 99 GLY A O 1
ATOM 754 N N . ARG A 1 100 ? 8.974 7.213 -13.264 1.00 90.25 100 ARG A N 1
ATOM 755 C CA . ARG A 1 100 ? 8.971 8.313 -14.245 1.00 90.25 100 ARG A CA 1
ATOM 756 C C . ARG A 1 100 ? 9.647 9.568 -13.697 1.00 90.25 100 ARG A C 1
ATOM 758 O O . ARG A 1 100 ? 10.487 10.148 -14.376 1.00 90.25 100 ARG A O 1
ATOM 765 N N . ALA A 1 101 ? 9.293 9.977 -12.479 1.00 89.88 101 ALA A N 1
ATOM 766 C CA . ALA A 1 101 ? 9.779 11.205 -11.855 1.00 89.88 101 ALA A CA 1
ATOM 767 C C . ALA A 1 101 ? 11.290 11.162 -11.576 1.00 89.88 101 ALA A C 1
ATOM 769 O O . ALA A 1 101 ? 11.989 12.140 -11.824 1.00 89.88 101 ALA A O 1
ATOM 770 N N . ALA A 1 102 ? 11.810 10.016 -11.130 1.00 89.50 102 ALA A N 1
ATOM 771 C CA . ALA A 1 102 ? 13.238 9.810 -10.892 1.00 89.50 102 ALA A CA 1
ATOM 772 C C . ALA A 1 102 ? 14.033 9.472 -12.169 1.00 89.50 102 ALA A C 1
ATOM 774 O O . ALA A 1 102 ? 15.250 9.322 -12.086 1.00 89.50 102 ALA A O 1
ATOM 775 N N . ARG A 1 103 ? 13.366 9.359 -13.333 1.00 88.94 103 ARG A N 1
ATOM 776 C CA . ARG A 1 103 ? 13.964 8.976 -14.626 1.00 88.94 103 ARG A CA 1
ATOM 777 C C . ARG A 1 103 ? 14.813 7.705 -14.520 1.00 88.94 103 ARG A C 1
ATOM 779 O O . ARG A 1 103 ? 15.963 7.679 -14.945 1.00 88.94 103 ARG A O 1
ATOM 786 N N . VAL A 1 104 ? 14.237 6.660 -13.926 1.00 87.25 104 VAL A N 1
ATOM 787 C CA . VAL A 1 104 ? 14.927 5.382 -13.714 1.00 87.25 104 VAL A CA 1
ATOM 788 C C . VAL A 1 104 ? 15.294 4.760 -15.063 1.00 87.25 104 VAL A C 1
ATOM 790 O O . VAL A 1 104 ? 14.407 4.409 -15.845 1.00 87.25 104 VAL A O 1
ATOM 793 N N . ASP A 1 105 ? 16.592 4.606 -15.311 1.00 88.69 105 ASP A N 1
ATOM 794 C CA . ASP A 1 105 ? 17.154 4.001 -16.527 1.00 88.69 105 ASP A CA 1
ATOM 795 C C . ASP A 1 105 ? 18.166 2.877 -16.236 1.00 88.69 105 ASP A C 1
ATOM 797 O O . ASP A 1 105 ? 18.514 2.114 -17.135 1.00 88.69 105 ASP A O 1
ATOM 801 N N . SER A 1 106 ? 18.596 2.732 -14.980 1.00 86.50 106 SER A N 1
ATOM 802 C CA . SER A 1 106 ? 19.561 1.733 -14.534 1.00 86.50 106 SER A CA 1
ATOM 803 C C . SER A 1 106 ? 18.974 0.813 -13.460 1.00 86.50 106 SER A C 1
ATOM 805 O O . SER A 1 106 ? 18.089 1.199 -12.692 1.00 86.50 106 SER A O 1
ATOM 807 N N . VAL A 1 107 ? 19.520 -0.406 -13.348 1.00 87.50 107 VAL A N 1
ATOM 808 C CA . VAL A 1 107 ? 19.156 -1.357 -12.277 1.00 87.50 107 VAL A CA 1
ATOM 809 C C . VAL A 1 107 ? 19.421 -0.751 -10.897 1.00 87.50 107 VAL A C 1
ATOM 811 O O . VAL A 1 107 ? 18.639 -0.954 -9.972 1.00 87.50 107 VAL A O 1
ATOM 814 N N . ARG A 1 108 ? 20.496 0.035 -10.755 1.00 88.06 108 ARG A N 1
ATOM 815 C CA . ARG A 1 108 ? 20.833 0.705 -9.496 1.00 88.06 108 ARG A CA 1
ATOM 816 C C . ARG A 1 108 ? 19.759 1.712 -9.095 1.00 88.06 108 ARG A C 1
ATOM 818 O O . ARG A 1 108 ? 19.314 1.678 -7.954 1.00 88.06 108 ARG A O 1
ATOM 825 N N . ASP A 1 109 ? 19.314 2.566 -10.014 1.00 89.62 109 ASP A N 1
ATOM 826 C CA . ASP A 1 109 ? 18.264 3.550 -9.717 1.00 89.62 109 ASP A CA 1
ATOM 827 C C . ASP A 1 109 ? 16.928 2.871 -9.422 1.00 89.62 109 ASP A C 1
ATOM 829 O O . ASP A 1 109 ? 16.198 3.294 -8.527 1.00 89.62 109 ASP A O 1
ATOM 833 N N . TRP A 1 110 ? 16.634 1.776 -10.125 1.00 90.81 110 TRP A N 1
ATOM 834 C CA . TRP A 1 110 ? 15.461 0.956 -9.851 1.00 90.81 110 TRP A CA 1
ATOM 835 C C . TRP A 1 110 ? 15.485 0.394 -8.425 1.00 90.81 110 TRP A C 1
ATOM 837 O O . TRP A 1 110 ? 14.509 0.571 -7.695 1.00 90.81 110 TRP A O 1
ATOM 847 N N . LEU A 1 111 ? 16.610 -0.194 -8.000 1.00 91.75 111 LEU A N 1
ATOM 848 C CA . LEU A 1 111 ? 16.791 -0.709 -6.639 1.00 91.75 111 LEU A CA 1
ATOM 849 C C . LEU A 1 111 ? 16.739 0.403 -5.584 1.00 91.75 111 LEU A C 1
ATOM 851 O O . LEU A 1 111 ? 16.124 0.211 -4.539 1.00 91.75 111 LEU A O 1
ATOM 855 N N . LEU A 1 112 ? 17.336 1.570 -5.845 1.00 93.19 112 LEU A N 1
ATOM 856 C CA . LEU A 1 112 ? 17.331 2.696 -4.905 1.00 93.19 112 LEU A CA 1
ATOM 857 C C . LEU A 1 112 ? 15.930 3.293 -4.723 1.00 93.19 112 LEU A C 1
ATOM 859 O O . LEU A 1 112 ? 15.515 3.540 -3.591 1.00 93.19 112 LEU A O 1
ATOM 863 N N . VAL A 1 113 ? 15.179 3.495 -5.809 1.00 92.94 113 VAL A N 1
ATOM 864 C CA . VAL A 1 113 ? 13.823 4.061 -5.740 1.00 92.94 113 VAL A CA 1
ATOM 865 C C . VAL A 1 113 ? 12.841 3.058 -5.133 1.00 92.94 113 VAL A C 1
ATOM 867 O O . VAL A 1 113 ? 12.089 3.416 -4.225 1.00 92.94 113 VAL A O 1
ATOM 870 N N . ALA A 1 114 ? 12.849 1.805 -5.599 1.00 94.25 114 ALA A N 1
ATOM 871 C CA . ALA A 1 114 ? 11.949 0.775 -5.084 1.00 94.25 114 ALA A CA 1
ATOM 872 C C . ALA A 1 114 ? 12.293 0.398 -3.637 1.00 94.25 114 ALA A C 1
ATOM 874 O O . ALA A 1 114 ? 11.409 0.386 -2.781 1.00 94.25 114 ALA A O 1
ATOM 875 N N . GLY A 1 115 ? 13.574 0.153 -3.350 1.00 95.06 115 GLY A N 1
ATOM 876 C CA . GLY 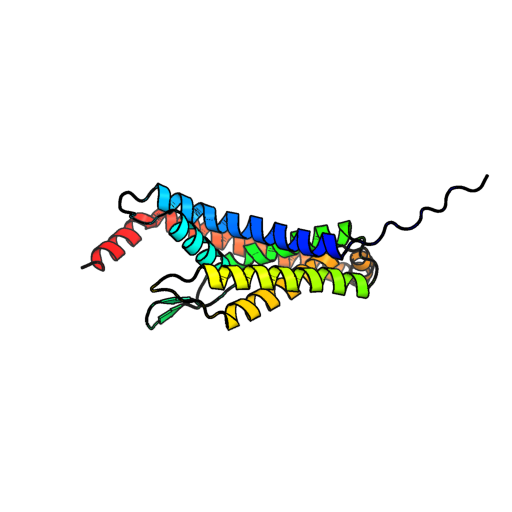A 1 115 ? 14.057 -0.206 -2.019 1.00 95.06 115 GLY A CA 1
ATOM 877 C C . GLY A 1 115 ? 13.887 0.929 -1.012 1.00 95.06 115 GLY A C 1
ATOM 878 O O . GLY A 1 115 ? 13.338 0.708 0.065 1.00 95.06 115 GLY A O 1
ATOM 879 N N . GLY A 1 116 ? 14.270 2.158 -1.374 1.00 94.81 116 GLY A N 1
ATOM 880 C CA . GLY A 1 116 ? 14.079 3.330 -0.517 1.00 94.81 116 GLY A CA 1
ATOM 881 C C . GLY A 1 116 ? 12.604 3.574 -0.190 1.00 94.81 116 GLY A C 1
ATOM 882 O O . GLY A 1 116 ? 12.253 3.781 0.971 1.00 94.81 116 GLY A O 1
ATOM 883 N N . GLY A 1 117 ? 11.723 3.468 -1.189 1.00 95.31 117 GLY A N 1
ATOM 884 C CA . GLY A 1 117 ? 10.281 3.596 -0.983 1.00 95.31 117 GLY A CA 1
ATOM 885 C C . GLY A 1 117 ? 9.717 2.482 -0.097 1.00 95.31 117 GLY A C 1
ATOM 886 O O . GLY A 1 117 ? 8.904 2.759 0.784 1.00 95.31 117 GLY A O 1
ATOM 887 N N . ALA A 1 118 ? 10.174 1.239 -0.283 1.00 96.31 118 ALA A N 1
ATOM 888 C CA . ALA A 1 118 ? 9.721 0.089 0.497 1.00 96.31 118 ALA A CA 1
ATOM 889 C C . ALA A 1 118 ? 10.124 0.201 1.971 1.00 96.31 118 ALA A C 1
ATOM 891 O O . ALA A 1 118 ? 9.292 -0.017 2.854 1.00 96.31 118 ALA A O 1
ATOM 892 N N . VAL A 1 119 ? 11.365 0.618 2.244 1.00 96.12 119 VAL A N 1
ATOM 893 C CA . VAL A 1 119 ? 11.844 0.877 3.610 1.00 96.12 119 VAL A CA 1
ATOM 894 C C . VAL A 1 119 ? 10.987 1.949 4.279 1.00 96.12 119 VAL A C 1
ATOM 896 O O . VAL A 1 119 ? 10.475 1.728 5.374 1.00 96.12 119 VAL A O 1
ATOM 899 N N . ILE A 1 120 ? 10.764 3.082 3.610 1.00 96.69 120 ILE A N 1
ATOM 900 C CA . ILE A 1 120 ? 9.996 4.198 4.178 1.00 96.69 120 ILE A CA 1
ATOM 901 C C . ILE A 1 120 ? 8.541 3.799 4.423 1.00 96.69 120 ILE A C 1
ATOM 903 O O . ILE A 1 120 ? 8.016 4.041 5.507 1.00 96.69 120 ILE A O 1
ATOM 907 N N . TYR A 1 121 ? 7.896 3.140 3.460 1.00 95.56 121 TYR A N 1
ATOM 908 C CA . TYR A 1 121 ? 6.517 2.684 3.621 1.00 95.56 121 TYR A CA 1
ATOM 909 C C . TYR A 1 121 ? 6.378 1.682 4.775 1.00 95.56 121 TYR A C 1
ATOM 911 O O . TYR A 1 121 ? 5.494 1.822 5.618 1.00 95.56 121 TYR A O 1
ATOM 919 N N . THR A 1 122 ? 7.293 0.713 4.862 1.00 94.62 122 THR A N 1
ATOM 920 C CA . THR A 1 122 ? 7.319 -0.279 5.949 1.00 94.62 122 THR A CA 1
ATOM 921 C C . THR A 1 122 ? 7.493 0.387 7.312 1.00 94.62 122 THR A C 1
ATOM 923 O O . THR A 1 122 ? 6.820 0.005 8.274 1.00 94.62 122 THR A O 1
ATOM 926 N N . LEU A 1 123 ? 8.352 1.408 7.405 1.00 94.69 123 LEU A N 1
ATOM 927 C CA . LEU A 1 123 ? 8.517 2.198 8.625 1.00 94.69 123 LEU A CA 1
ATOM 928 C C . LEU A 1 123 ? 7.216 2.910 9.010 1.00 94.69 123 LEU A C 1
ATOM 930 O O . LEU A 1 123 ? 6.815 2.828 10.168 1.00 94.69 123 LEU A O 1
ATOM 934 N N . ILE A 1 124 ? 6.520 3.536 8.055 1.00 94.75 124 ILE A N 1
ATOM 935 C CA . ILE A 1 124 ? 5.233 4.202 8.316 1.00 94.75 124 ILE A CA 1
ATOM 936 C C . ILE A 1 124 ? 4.200 3.197 8.843 1.00 94.75 124 ILE A C 1
ATOM 938 O O . ILE A 1 124 ? 3.597 3.440 9.889 1.00 94.75 124 ILE A O 1
ATOM 942 N N . VAL A 1 125 ? 4.024 2.051 8.174 1.00 92.25 125 VAL A N 1
ATOM 943 C CA . VAL A 1 125 ? 3.071 1.014 8.613 1.00 92.25 125 VAL A CA 1
ATOM 944 C C . VAL A 1 125 ? 3.430 0.491 10.007 1.00 92.25 125 VAL A C 1
ATOM 946 O O . VAL A 1 125 ? 2.549 0.314 10.847 1.00 92.25 125 VAL A O 1
ATOM 949 N N . SER A 1 126 ? 4.720 0.303 10.292 1.00 89.94 126 SER A N 1
ATOM 950 C CA . SER A 1 126 ? 5.195 -0.158 11.603 1.00 89.94 126 SER A CA 1
ATOM 951 C C . SER A 1 126 ? 4.924 0.866 12.711 1.00 89.94 126 SER A C 1
ATOM 953 O O . SER A 1 126 ? 4.450 0.495 13.788 1.00 89.94 126 SER A O 1
ATOM 955 N N . VAL A 1 127 ? 5.174 2.153 12.447 1.00 91.69 127 VAL A N 1
ATOM 956 C CA . VAL A 1 127 ? 4.873 3.250 13.381 1.00 91.69 127 VAL A CA 1
ATOM 957 C C . VAL A 1 127 ? 3.372 3.330 13.638 1.00 91.69 127 VAL A C 1
ATOM 959 O O . VAL A 1 127 ? 2.955 3.390 14.794 1.00 91.69 127 VAL A O 1
ATOM 962 N N . VAL A 1 128 ? 2.544 3.256 12.594 1.00 90.69 128 VAL A N 1
ATOM 963 C CA . VAL A 1 128 ? 1.086 3.279 12.761 1.00 90.69 128 VAL A CA 1
ATOM 964 C C . VAL A 1 128 ? 0.595 2.043 13.514 1.00 90.69 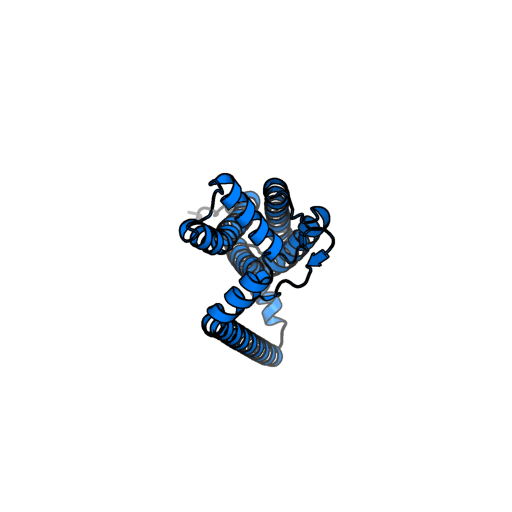128 VAL A C 1
ATOM 966 O O . VAL A 1 128 ? -0.198 2.197 14.434 1.00 90.69 128 VAL A O 1
ATOM 969 N N . SER A 1 129 ? 1.121 0.845 13.238 1.00 87.62 129 SER A N 1
ATOM 970 C CA . SER A 1 129 ? 0.810 -0.374 14.007 1.00 87.62 129 SER A CA 1
ATOM 971 C C . SER A 1 129 ? 1.149 -0.231 15.493 1.00 87.62 129 SER A C 1
ATOM 973 O O . SER A 1 129 ? 0.416 -0.722 16.352 1.00 87.62 129 SER A O 1
ATOM 975 N N . PHE A 1 130 ? 2.244 0.457 15.819 1.00 86.62 130 PHE A N 1
ATOM 976 C CA . PHE A 1 130 ? 2.607 0.734 17.203 1.00 86.62 130 PHE A CA 1
ATOM 977 C C . PHE A 1 130 ? 1.655 1.741 17.865 1.00 86.62 130 PHE A C 1
ATOM 979 O O . PHE A 1 130 ? 1.188 1.500 18.979 1.00 86.62 130 PHE A O 1
ATOM 986 N N . LEU A 1 131 ? 1.334 2.840 17.178 1.00 87.75 131 LEU A N 1
ATOM 987 C CA . LEU A 1 131 ? 0.468 3.906 17.697 1.00 87.75 131 LEU A CA 1
ATOM 988 C C . LEU A 1 131 ? -1.014 3.506 17.770 1.00 87.75 131 LEU A C 1
ATOM 990 O O . LEU A 1 131 ? -1.745 4.015 18.619 1.00 87.75 131 LEU A O 1
ATOM 994 N N . ALA A 1 132 ? -1.450 2.590 16.907 1.00 84.12 132 ALA A N 1
ATOM 995 C CA . ALA A 1 132 ? -2.829 2.123 16.781 1.00 84.12 132 ALA A CA 1
ATOM 996 C C . ALA A 1 132 ? -3.203 0.996 17.757 1.00 84.12 132 ALA A C 1
ATOM 998 O O . ALA A 1 132 ? -4.265 0.397 17.625 1.00 84.12 132 ALA A O 1
ATOM 999 N N . ARG A 1 133 ? -2.356 0.673 18.741 1.00 79.88 133 ARG A N 1
ATOM 1000 C CA . ARG A 1 133 ? -2.670 -0.357 19.741 1.00 79.88 133 ARG A CA 1
ATOM 1001 C C . ARG A 1 133 ? -3.866 0.077 20.597 1.00 79.88 133 ARG A C 1
ATOM 1003 O O . ARG A 1 133 ? -3.815 1.117 21.255 1.00 79.88 133 ARG A O 1
ATOM 1010 N N . VAL A 1 134 ? -4.918 -0.742 20.616 1.00 68.62 134 VAL A N 1
ATOM 1011 C CA . VAL A 1 134 ? -6.150 -0.514 21.391 1.00 68.62 134 VAL A CA 1
ATOM 1012 C C . VAL A 1 134 ? -6.307 -1.631 22.439 1.00 68.62 134 VAL A C 1
ATOM 1014 O O . VAL A 1 134 ? -5.919 -2.771 22.170 1.00 68.62 134 VAL A O 1
ATOM 1017 N N . PRO A 1 135 ? -6.833 -1.356 23.649 1.00 60.03 135 PRO A N 1
ATOM 1018 C CA . PRO A 1 135 ? -7.203 -2.413 24.592 1.00 60.03 135 PRO A CA 1
ATOM 1019 C C . PRO A 1 135 ? -8.185 -3.404 23.939 1.00 60.03 135 PRO A C 1
ATOM 1021 O O . PRO A 1 135 ? -9.179 -2.979 23.364 1.00 60.03 135 PRO A O 1
ATOM 1024 N N . GLY A 1 136 ? -7.889 -4.707 23.987 1.00 58.22 136 GLY A N 1
ATOM 1025 C CA . GLY A 1 136 ? -8.744 -5.769 23.426 1.00 58.22 136 GLY A CA 1
ATOM 1026 C C . GLY A 1 136 ? -8.406 -6.242 22.004 1.00 58.22 136 GLY A C 1
ATOM 1027 O O . GLY A 1 136 ? -8.791 -7.350 21.647 1.00 58.22 136 GLY A O 1
ATOM 1028 N N . ALA A 1 137 ? -7.623 -5.484 21.221 1.00 58.34 137 ALA A N 1
ATOM 1029 C CA . ALA A 1 137 ? -7.199 -5.887 19.875 1.00 58.34 137 ALA A CA 1
ATOM 1030 C C . ALA A 1 137 ? -5.707 -5.602 19.650 1.00 58.34 137 ALA A C 1
ATOM 1032 O O . ALA A 1 137 ? -5.253 -4.455 19.724 1.00 58.34 137 ALA A O 1
ATOM 1033 N N . ARG A 1 138 ? -4.916 -6.646 19.373 1.00 59.31 138 ARG A N 1
ATOM 1034 C CA . ARG A 1 138 ? -3.470 -6.514 19.133 1.00 59.31 138 ARG A CA 1
ATOM 1035 C C . ARG A 1 138 ? -3.081 -7.125 17.796 1.00 59.31 138 ARG A C 1
ATOM 1037 O O . ARG A 1 138 ? -3.368 -8.283 17.519 1.00 59.31 138 ARG A O 1
ATOM 1044 N N . THR A 1 139 ? -2.351 -6.358 16.996 1.00 61.50 139 THR A N 1
ATOM 1045 C CA . THR A 1 139 ? -1.615 -6.870 15.837 1.00 61.50 139 THR A CA 1
ATOM 1046 C C . THR A 1 139 ? -0.181 -7.172 16.249 1.00 61.50 139 THR A C 1
ATOM 1048 O O . THR A 1 139 ? 0.462 -6.351 16.913 1.00 61.50 139 THR A O 1
ATOM 1051 N N . SER A 1 140 ? 0.364 -8.313 15.833 1.00 70.62 140 SER A N 1
ATOM 1052 C CA . SER A 1 140 ? 1.782 -8.587 16.065 1.00 70.62 140 SER A CA 1
ATOM 1053 C C . SER A 1 140 ? 2.648 -7.668 15.203 1.00 70.62 140 SER A C 1
ATOM 1055 O O . SER A 1 140 ? 2.671 -7.780 13.979 1.00 70.62 140 SER A O 1
ATOM 1057 N N . THR A 1 141 ? 3.400 -6.770 15.845 1.00 73.19 141 THR A N 1
ATOM 1058 C CA . THR A 1 141 ? 4.261 -5.791 15.157 1.00 73.19 141 THR A CA 1
ATOM 1059 C C . THR A 1 141 ? 5.300 -6.457 14.249 1.00 73.19 141 THR A C 1
ATOM 1061 O O . THR A 1 141 ? 5.645 -5.901 13.213 1.00 73.19 141 THR A O 1
ATOM 1064 N N . LYS A 1 142 ? 5.755 -7.676 14.583 1.00 74.75 142 LYS A N 1
ATOM 1065 C CA . LYS A 1 142 ? 6.680 -8.444 13.733 1.00 74.75 142 LYS A CA 1
ATOM 1066 C C . LYS A 1 142 ? 6.024 -8.870 12.416 1.00 74.75 142 LYS A C 1
ATOM 1068 O O . LYS A 1 142 ? 6.627 -8.704 11.363 1.00 74.75 142 LYS A O 1
ATOM 1073 N N . TYR A 1 143 ? 4.788 -9.369 12.471 1.00 77.38 143 TYR A N 1
ATOM 1074 C CA . TYR A 1 143 ? 4.039 -9.732 11.266 1.00 77.38 143 TYR A CA 1
ATOM 1075 C C . TYR A 1 143 ? 3.666 -8.495 10.448 1.00 77.38 143 TYR A C 1
ATOM 1077 O O . TYR A 1 143 ? 3.814 -8.526 9.234 1.00 77.38 143 TYR A O 1
ATOM 1085 N N . ALA A 1 144 ? 3.284 -7.390 11.100 1.00 80.38 144 ALA A N 1
ATOM 1086 C CA . ALA A 1 144 ? 3.017 -6.123 10.416 1.00 80.38 144 ALA A CA 1
ATOM 1087 C C . ALA A 1 144 ? 4.221 -5.637 9.603 1.00 80.38 144 ALA A C 1
ATOM 1089 O O . ALA A 1 144 ? 4.072 -5.250 8.447 1.00 80.38 144 ALA A O 1
ATOM 1090 N N . LEU A 1 145 ? 5.417 -5.715 10.189 1.00 85.44 145 LEU A N 1
ATOM 1091 C CA . LEU A 1 145 ? 6.654 -5.346 9.514 1.00 85.44 145 LEU A CA 1
ATOM 1092 C C . LEU A 1 145 ? 6.945 -6.264 8.320 1.00 85.44 145 LEU A C 1
ATOM 1094 O O . LEU A 1 145 ? 7.235 -5.765 7.237 1.00 85.44 145 LEU A O 1
ATOM 1098 N N . LEU A 1 146 ? 6.840 -7.586 8.490 1.00 86.25 146 LEU A N 1
ATOM 1099 C CA . LEU A 1 146 ? 7.113 -8.548 7.415 1.00 86.25 146 LEU A CA 1
ATOM 1100 C C . LEU A 1 146 ? 6.101 -8.446 6.268 1.00 86.25 146 LEU A C 1
ATOM 1102 O O . LEU A 1 146 ? 6.503 -8.429 5.106 1.00 86.25 146 LEU A O 1
ATOM 1106 N N . ALA A 1 147 ? 4.810 -8.338 6.584 1.00 86.81 147 ALA A N 1
ATOM 1107 C CA . ALA A 1 147 ? 3.753 -8.207 5.590 1.00 86.81 147 ALA A CA 1
ATOM 1108 C C . ALA A 1 147 ? 3.878 -6.884 4.822 1.00 86.81 147 ALA A C 1
ATOM 1110 O O . ALA A 1 147 ? 3.908 -6.881 3.591 1.00 86.81 147 ALA A O 1
ATOM 1111 N N . ALA A 1 148 ? 4.056 -5.761 5.529 1.00 88.75 148 ALA A N 1
ATOM 1112 C CA . ALA A 1 148 ? 4.254 -4.459 4.896 1.00 88.75 148 ALA A CA 1
ATOM 1113 C C . ALA A 1 148 ? 5.528 -4.417 4.042 1.00 88.75 148 ALA A C 1
ATOM 1115 O O . ALA A 1 148 ? 5.511 -3.847 2.948 1.00 88.75 148 ALA A O 1
ATOM 1116 N N . LEU A 1 149 ? 6.612 -5.055 4.493 1.00 90.38 149 LEU A N 1
ATOM 1117 C CA . LEU A 1 149 ? 7.847 -5.165 3.722 1.00 90.38 149 LEU A CA 1
ATOM 1118 C C . LEU A 1 149 ? 7.637 -5.983 2.448 1.00 90.38 149 LEU A C 1
ATOM 1120 O O . LEU A 1 149 ? 7.971 -5.512 1.365 1.00 90.38 149 LEU A O 1
ATOM 1124 N N . ALA A 1 150 ? 7.041 -7.172 2.550 1.00 91.38 150 ALA A N 1
ATOM 1125 C CA . ALA A 1 150 ? 6.771 -8.020 1.393 1.00 91.38 150 ALA A CA 1
ATOM 1126 C C . ALA A 1 150 ? 5.882 -7.298 0.366 1.00 91.38 150 ALA A C 1
ATOM 1128 O O . ALA A 1 150 ? 6.233 -7.206 -0.813 1.00 91.38 150 ALA A O 1
ATOM 1129 N N . ILE A 1 151 ? 4.772 -6.710 0.821 1.00 91.44 151 ILE A N 1
ATOM 1130 C CA . ILE A 1 151 ? 3.830 -5.978 -0.033 1.00 91.44 151 ILE A CA 1
ATOM 1131 C C . ILE A 1 151 ? 4.508 -4.775 -0.690 1.00 91.44 151 ILE A C 1
ATOM 1133 O O . ILE A 1 151 ? 4.365 -4.577 -1.900 1.00 91.44 151 ILE A O 1
ATOM 1137 N N . SER A 1 152 ? 5.247 -3.972 0.081 1.00 92.31 152 SER A N 1
ATOM 1138 C CA . SER A 1 152 ? 5.890 -2.759 -0.430 1.00 92.31 152 SER A CA 1
ATOM 1139 C C . SER A 1 152 ? 7.016 -3.067 -1.405 1.00 92.31 152 SER A C 1
ATOM 1141 O O . SER A 1 152 ? 7.051 -2.454 -2.472 1.00 92.31 152 SER A O 1
ATOM 1143 N N . VAL A 1 153 ? 7.860 -4.061 -1.117 1.00 93.25 153 VAL A N 1
ATOM 1144 C CA . VAL A 1 153 ? 8.910 -4.510 -2.037 1.00 93.25 153 VAL A CA 1
ATOM 1145 C C . VAL A 1 153 ? 8.287 -4.988 -3.340 1.00 93.25 153 VAL A C 1
ATOM 1147 O O . VAL A 1 153 ? 8.655 -4.472 -4.392 1.00 93.25 153 VAL A O 1
ATOM 1150 N N . LEU A 1 154 ? 7.312 -5.899 -3.307 1.00 93.81 154 LEU A N 1
ATOM 1151 C CA . LEU A 1 154 ? 6.715 -6.443 -4.531 1.00 93.81 154 LEU A CA 1
ATOM 1152 C C . LEU A 1 154 ? 6.008 -5.353 -5.352 1.00 93.81 154 LEU A C 1
ATOM 1154 O O . LEU A 1 154 ? 6.225 -5.229 -6.561 1.00 93.81 154 LEU A O 1
ATOM 1158 N N . SER A 1 155 ? 5.210 -4.517 -4.689 1.00 93.50 155 SER A N 1
ATOM 1159 C CA . SER A 1 155 ? 4.377 -3.506 -5.346 1.00 93.50 155 SER A CA 1
ATOM 1160 C C . SER A 1 155 ? 5.192 -2.342 -5.904 1.00 93.50 155 SER A C 1
ATOM 1162 O O . SER A 1 155 ? 4.965 -1.929 -7.044 1.00 93.50 155 SER A O 1
ATOM 1164 N N . LEU A 1 156 ? 6.160 -1.816 -5.144 1.00 92.44 156 LEU A N 1
ATOM 1165 C CA . LEU A 1 156 ? 7.000 -0.704 -5.596 1.00 92.44 156 LEU A CA 1
ATOM 1166 C C . LEU A 1 156 ? 7.997 -1.157 -6.650 1.00 92.44 156 LEU A C 1
ATOM 1168 O O . LEU A 1 156 ? 8.141 -0.473 -7.656 1.00 92.44 156 LEU A O 1
ATOM 1172 N N . THR A 1 157 ? 8.621 -2.322 -6.488 1.00 91.94 157 THR A N 1
ATOM 1173 C CA . THR A 1 157 ? 9.521 -2.890 -7.504 1.00 91.94 157 THR A CA 1
ATOM 1174 C C . THR A 1 157 ? 8.809 -3.006 -8.849 1.00 91.94 157 THR A C 1
ATOM 1176 O O . THR A 1 157 ? 9.301 -2.514 -9.871 1.00 91.94 157 THR A O 1
ATOM 1179 N N . TRP A 1 158 ? 7.598 -3.567 -8.837 1.00 92.81 158 TRP A N 1
ATOM 1180 C CA . TRP A 1 158 ? 6.754 -3.684 -10.022 1.00 92.81 158 TRP A CA 1
ATOM 1181 C C . TRP A 1 158 ? 6.269 -2.330 -10.554 1.00 92.81 158 TRP A C 1
ATOM 1183 O O . TRP A 1 158 ? 6.256 -2.093 -11.765 1.00 92.81 158 TRP A O 1
ATOM 1193 N N . GLY A 1 159 ? 5.879 -1.422 -9.661 1.00 92.19 159 GLY A N 1
ATOM 1194 C CA . GLY A 1 159 ? 5.435 -0.078 -10.004 1.00 92.19 159 GLY A CA 1
ATOM 1195 C C . GLY A 1 159 ? 6.533 0.732 -10.689 1.00 92.19 159 GLY A C 1
ATOM 1196 O O . GLY A 1 159 ? 6.332 1.216 -11.802 1.00 92.19 159 GLY A O 1
ATOM 1197 N N . VAL A 1 160 ? 7.706 0.828 -10.061 1.00 92.88 160 VAL A N 1
ATOM 1198 C CA . VAL A 1 160 ? 8.878 1.549 -10.580 1.00 92.88 160 VAL A CA 1
ATOM 1199 C C . VAL A 1 160 ? 9.302 0.963 -11.917 1.00 92.88 160 VAL A C 1
ATOM 1201 O O . VAL A 1 160 ? 9.496 1.724 -12.863 1.00 92.88 160 VAL A O 1
ATOM 1204 N N . LEU A 1 161 ? 9.332 -0.368 -12.045 1.00 91.12 161 LEU A N 1
ATOM 1205 C CA . LEU A 1 161 ? 9.620 -1.025 -13.318 1.00 91.12 161 LEU A CA 1
ATOM 1206 C C . LEU A 1 161 ? 8.620 -0.633 -14.409 1.00 91.12 161 LEU A C 1
ATOM 1208 O O . LEU A 1 161 ? 8.998 -0.368 -15.541 1.00 91.12 161 LEU A O 1
ATOM 1212 N N . ARG A 1 162 ? 7.326 -0.555 -14.079 1.00 88.44 162 ARG A N 1
ATOM 1213 C CA . ARG A 1 162 ? 6.286 -0.123 -15.025 1.00 88.44 162 ARG A CA 1
ATOM 1214 C C . ARG A 1 162 ? 6.376 1.362 -15.398 1.00 88.44 162 ARG A C 1
ATOM 1216 O O . ARG A 1 162 ? 5.770 1.756 -16.395 1.00 88.44 162 ARG A O 1
ATOM 1223 N N . GLY A 1 163 ? 7.036 2.177 -14.580 1.00 85.50 163 GLY A N 1
ATOM 1224 C CA . GLY A 1 163 ? 7.248 3.605 -14.807 1.00 85.50 163 GLY A CA 1
ATOM 1225 C C . GLY A 1 163 ? 8.584 3.953 -15.464 1.00 85.50 163 GLY A C 1
ATOM 1226 O O . GLY A 1 163 ? 8.731 5.081 -15.920 1.00 85.50 163 GLY A O 1
ATOM 1227 N N . SER A 1 164 ? 9.539 3.024 -15.511 1.00 88.00 164 SER A N 1
ATOM 1228 C CA . SER A 1 164 ? 10.890 3.257 -16.022 1.00 88.00 164 SER A CA 1
ATOM 1229 C C . SER A 1 164 ? 11.006 3.012 -17.530 1.00 88.00 164 SER A C 1
ATOM 1231 O O . SER A 1 164 ? 10.156 2.358 -18.146 1.00 88.00 164 SER A O 1
ATOM 1233 N N . SER A 1 165 ? 12.090 3.505 -18.138 1.00 83.06 165 SER A N 1
ATOM 1234 C CA . SER A 1 165 ? 12.427 3.210 -19.541 1.00 83.06 165 SER A CA 1
ATOM 1235 C C . SER A 1 165 ? 12.800 1.735 -19.751 1.00 83.06 165 SER A C 1
ATOM 1237 O O . SER A 1 165 ? 12.565 1.189 -20.829 1.00 83.06 165 SER A O 1
ATOM 1239 N N . MET A 1 166 ? 13.267 1.050 -18.696 1.00 76.50 166 MET A N 1
ATOM 1240 C CA . MET A 1 166 ? 13.560 -0.393 -18.695 1.00 76.50 166 MET A CA 1
ATOM 1241 C C . MET A 1 166 ? 12.335 -1.250 -19.034 1.00 76.50 166 MET A C 1
ATOM 1243 O O . MET A 1 166 ? 12.480 -2.376 -19.512 1.00 76.50 166 MET A O 1
ATOM 1247 N N . ARG A 1 167 ? 11.120 -0.721 -18.827 1.00 80.12 167 ARG A N 1
ATOM 1248 C CA . ARG A 1 167 ? 9.883 -1.389 -19.233 1.00 80.12 167 ARG A CA 1
ATOM 1249 C C . ARG A 1 167 ? 9.902 -1.763 -20.707 1.00 80.12 167 ARG A C 1
ATOM 1251 O O . ARG A 1 167 ? 9.464 -2.862 -21.016 1.00 80.12 167 ARG A O 1
ATOM 1258 N N . ALA A 1 168 ? 10.334 -0.858 -21.589 1.00 76.25 168 ALA A N 1
ATOM 1259 C CA . ALA A 1 168 ? 10.333 -1.106 -23.030 1.00 76.25 168 ALA A CA 1
ATOM 1260 C C . ALA A 1 168 ? 11.227 -2.307 -23.355 1.00 76.25 168 ALA A C 1
ATOM 1262 O O . ALA A 1 168 ? 10.750 -3.273 -23.931 1.00 76.25 168 ALA A O 1
ATOM 1263 N N . VAL A 1 169 ? 12.446 -2.323 -22.809 1.00 78.06 169 VAL A N 1
ATOM 1264 C CA . VAL A 1 169 ? 13.414 -3.421 -22.968 1.00 78.06 169 VAL A CA 1
ATOM 1265 C C . VAL A 1 169 ? 12.840 -4.773 -22.526 1.00 78.06 169 VAL A C 1
ATOM 1267 O O . VAL A 1 169 ? 12.953 -5.761 -23.243 1.00 78.06 169 VAL A O 1
ATOM 1270 N N . ILE A 1 170 ? 12.187 -4.829 -21.361 1.00 77.69 170 ILE A N 1
ATOM 1271 C CA . ILE A 1 170 ? 11.612 -6.079 -20.833 1.00 77.69 170 ILE A CA 1
ATOM 1272 C C . ILE A 1 170 ? 10.377 -6.506 -21.620 1.00 77.69 170 ILE A C 1
ATOM 1274 O O . ILE A 1 170 ? 10.169 -7.688 -21.875 1.00 77.69 170 ILE A O 1
ATOM 1278 N N . ILE A 1 171 ? 9.521 -5.551 -21.972 1.00 77.94 171 ILE A N 1
ATOM 1279 C CA . ILE A 1 171 ? 8.281 -5.834 -22.685 1.00 77.94 171 ILE A CA 1
ATOM 1280 C C . ILE A 1 171 ? 8.584 -6.297 -24.108 1.00 77.94 171 ILE A C 1
ATOM 1282 O O . ILE A 1 171 ? 7.942 -7.241 -24.564 1.00 77.94 171 ILE A O 1
ATOM 1286 N N . ASP A 1 172 ? 9.566 -5.699 -24.774 1.00 81.00 172 ASP A N 1
ATOM 1287 C CA . ASP A 1 172 ? 9.980 -6.066 -26.130 1.00 81.00 172 ASP A CA 1
ATOM 1288 C C . ASP A 1 172 ? 10.660 -7.441 -26.184 1.00 81.00 172 ASP A C 1
ATOM 1290 O O . ASP A 1 172 ? 10.606 -8.103 -27.215 1.00 81.00 172 ASP A O 1
ATOM 1294 N N . ALA A 1 173 ? 11.187 -7.935 -25.059 1.00 81.19 173 ALA A N 1
ATOM 1295 C CA . ALA A 1 173 ? 11.648 -9.317 -24.935 1.00 81.19 173 ALA A CA 1
ATOM 1296 C C . ALA A 1 173 ? 10.502 -10.351 -24.856 1.00 81.19 173 ALA A C 1
ATOM 1298 O O . ALA A 1 173 ? 10.746 -11.545 -25.017 1.00 81.19 173 ALA A O 1
ATOM 1299 N N . ILE A 1 174 ? 9.257 -9.926 -24.597 1.00 80.31 174 ILE A N 1
ATOM 1300 C CA . ILE A 1 174 ? 8.096 -10.822 -24.490 1.00 80.31 174 ILE A CA 1
ATOM 1301 C C . ILE A 1 174 ? 7.381 -10.910 -25.850 1.00 80.31 174 ILE A C 1
ATOM 1303 O O . ILE A 1 174 ? 6.874 -9.882 -26.320 1.00 80.31 174 ILE A O 1
ATOM 1307 N N . PRO A 1 175 ? 7.236 -12.120 -26.434 1.00 86.50 175 PRO A N 1
ATOM 1308 C CA . PRO A 1 175 ? 6.453 -12.345 -27.648 1.00 86.50 175 PRO A CA 1
ATOM 1309 C C . PRO A 1 175 ? 5.033 -11.770 -27.555 1.00 86.50 175 PRO A C 1
ATOM 1311 O O . PRO A 1 175 ? 4.375 -11.827 -26.509 1.00 86.50 175 PRO A O 1
ATOM 1314 N N . SER A 1 176 ? 4.534 -11.223 -28.663 1.00 81.06 176 SER A N 1
ATOM 1315 C CA . SER A 1 176 ? 3.242 -10.528 -28.721 1.00 81.06 176 SER A CA 1
ATOM 1316 C C . SER A 1 176 ? 2.056 -11.412 -28.340 1.00 81.06 176 SER A C 1
ATOM 1318 O O . SER A 1 176 ? 1.132 -10.928 -27.683 1.00 81.06 176 SER A O 1
ATOM 1320 N N . ASP A 1 177 ? 2.117 -12.702 -28.661 1.00 85.00 177 ASP A N 1
ATOM 1321 C CA . ASP A 1 177 ? 1.032 -13.654 -28.399 1.00 85.00 177 ASP A CA 1
ATOM 1322 C C . ASP A 1 177 ? 0.837 -13.865 -26.895 1.00 85.00 177 ASP A C 1
ATOM 1324 O O . ASP A 1 177 ? -0.272 -13.760 -26.365 1.00 85.00 177 ASP A O 1
ATOM 1328 N N . ILE A 1 178 ? 1.947 -14.024 -26.170 1.00 82.25 178 ILE A N 1
ATOM 1329 C CA . ILE A 1 178 ? 1.961 -14.145 -24.708 1.00 82.25 178 ILE A CA 1
ATOM 1330 C C . ILE A 1 178 ? 1.409 -12.865 -24.068 1.00 82.25 178 ILE A C 1
ATOM 1332 O O . ILE A 1 178 ? 0.654 -12.915 -23.094 1.00 82.25 178 ILE A O 1
ATOM 1336 N N . ARG A 1 179 ? 1.727 -11.695 -24.635 1.00 78.19 179 ARG A N 1
ATOM 1337 C CA . ARG A 1 179 ? 1.245 -10.405 -24.123 1.00 78.19 179 ARG A CA 1
ATOM 1338 C C . ARG A 1 179 ? -0.278 -10.270 -24.227 1.00 78.19 179 ARG A C 1
ATOM 1340 O O . ARG A 1 179 ? -0.886 -9.688 -23.324 1.00 78.19 179 ARG A O 1
ATOM 1347 N N . VAL A 1 180 ? -0.891 -10.783 -25.295 1.00 84.12 180 VAL A N 1
ATOM 1348 C CA . VAL A 1 180 ? -2.353 -10.776 -25.478 1.00 84.12 180 VAL A CA 1
ATOM 1349 C C . VAL A 1 180 ? -3.020 -11.708 -24.470 1.00 84.12 180 VAL A C 1
ATOM 1351 O O . VAL A 1 180 ? -3.936 -11.276 -23.769 1.00 84.12 180 VAL A O 1
ATOM 1354 N N . VAL A 1 181 ? -2.507 -12.933 -24.321 1.00 86.38 181 VAL A N 1
ATOM 1355 C CA . VAL A 1 181 ? -3.038 -13.923 -23.369 1.00 86.38 181 VAL A CA 1
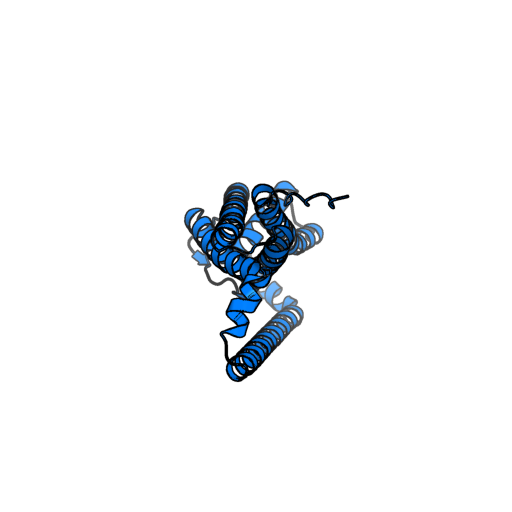ATOM 1356 C C . VAL A 1 181 ? -2.977 -13.401 -21.933 1.00 86.38 181 VAL A C 1
ATOM 1358 O O . VAL A 1 181 ? -3.980 -13.437 -21.223 1.00 86.38 181 VAL A O 1
ATOM 1361 N N . ILE A 1 182 ? -1.843 -12.826 -21.517 1.00 77.44 182 ILE A N 1
ATOM 1362 C CA . ILE A 1 182 ? -1.692 -12.251 -20.171 1.00 77.44 182 ILE A CA 1
ATOM 1363 C C . ILE A 1 182 ? -2.686 -11.107 -19.945 1.00 77.44 182 ILE A C 1
ATOM 1365 O O . ILE A 1 182 ? -3.295 -11.026 -18.880 1.00 77.44 182 ILE A O 1
ATOM 1369 N N . ARG A 1 183 ? -2.872 -10.211 -20.924 1.00 78.31 183 ARG A N 1
ATOM 1370 C CA . ARG A 1 183 ? -3.837 -9.106 -20.790 1.00 78.31 183 ARG A CA 1
ATOM 1371 C C . ARG A 1 183 ? -5.268 -9.619 -20.677 1.00 78.31 183 ARG A C 1
ATOM 1373 O O . ARG A 1 183 ? -5.993 -9.136 -19.813 1.00 78.31 183 ARG A O 1
ATOM 1380 N N . GLY A 1 184 ? -5.644 -10.596 -21.502 1.00 77.56 184 GLY A N 1
ATOM 1381 C CA . GLY A 1 184 ? -6.954 -11.241 -21.433 1.00 77.56 184 GLY A CA 1
ATOM 1382 C C . GLY A 1 184 ? -7.195 -11.892 -20.072 1.00 77.56 184 GLY A C 1
ATOM 1383 O O . GLY A 1 184 ? -8.212 -11.622 -19.439 1.00 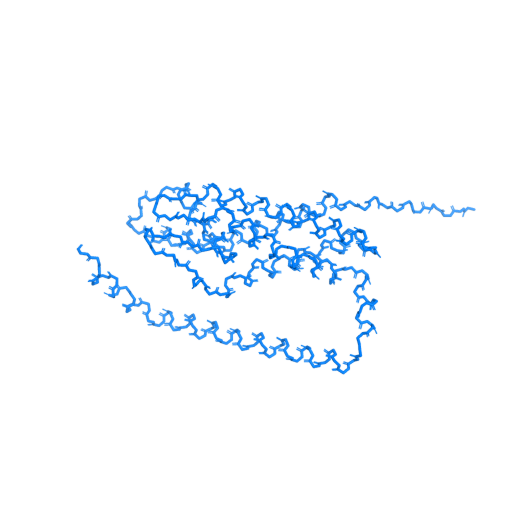77.56 184 GLY A O 1
ATOM 1384 N N . ALA A 1 185 ? -6.222 -12.658 -19.572 1.00 78.56 185 ALA A N 1
ATOM 1385 C CA . ALA A 1 185 ? -6.297 -13.297 -18.260 1.00 78.56 185 ALA A CA 1
ATOM 1386 C C . ALA A 1 185 ? -6.430 -12.274 -17.121 1.00 78.56 185 ALA A C 1
ATOM 1388 O O . ALA A 1 185 ? -7.290 -12.420 -16.257 1.00 78.56 185 ALA A O 1
ATOM 1389 N N . VAL A 1 186 ? -5.628 -11.203 -17.138 1.00 75.25 186 VAL A N 1
ATOM 1390 C CA . VAL A 1 186 ? -5.695 -10.137 -16.125 1.00 75.25 186 VAL A CA 1
ATOM 1391 C C . VAL A 1 186 ? -7.054 -9.442 -16.137 1.00 75.25 186 VAL A C 1
ATOM 1393 O O . VAL A 1 186 ? -7.612 -9.209 -15.067 1.00 75.25 186 VAL A O 1
ATOM 1396 N N . ILE A 1 187 ? -7.593 -9.122 -17.317 1.00 79.56 187 ILE A N 1
ATOM 1397 C CA . ILE A 1 187 ? -8.919 -8.502 -17.436 1.00 79.56 187 ILE A CA 1
ATOM 1398 C C . ILE A 1 187 ? -9.990 -9.459 -16.909 1.00 79.56 187 ILE A C 1
ATOM 1400 O O . ILE A 1 187 ? -10.794 -9.048 -16.081 1.00 79.56 187 ILE A O 1
ATOM 1404 N N . GLY A 1 188 ? -9.964 -10.732 -17.311 1.00 81.25 188 GLY A N 1
ATOM 1405 C CA . GLY A 1 188 ? -10.930 -11.733 -16.853 1.00 81.25 188 GLY A CA 1
ATOM 1406 C C . GLY A 1 188 ? -10.921 -11.912 -15.335 1.00 81.25 188 GLY A C 1
ATOM 1407 O O . GLY A 1 188 ? -11.971 -11.832 -14.701 1.00 81.25 188 GLY A O 1
ATOM 1408 N N . ILE A 1 189 ? -9.736 -12.067 -14.735 1.00 75.56 189 ILE A N 1
ATOM 1409 C CA . ILE A 1 189 ? -9.578 -12.163 -13.276 1.00 75.56 189 ILE A CA 1
ATOM 1410 C C . ILE A 1 189 ? -10.097 -10.890 -12.595 1.00 75.56 189 ILE A C 1
ATOM 1412 O O . ILE A 1 189 ? -10.851 -10.979 -11.628 1.00 75.56 189 ILE A O 1
ATOM 1416 N N . ALA A 1 190 ? -9.741 -9.708 -13.109 1.00 69.75 190 ALA A N 1
ATOM 1417 C CA . ALA A 1 190 ? -10.198 -8.437 -12.553 1.00 69.75 190 ALA A CA 1
ATOM 1418 C C . ALA A 1 190 ? -11.728 -8.301 -12.613 1.00 69.75 190 ALA A C 1
ATOM 1420 O O . ALA A 1 190 ? -12.341 -7.899 -11.625 1.00 69.75 190 ALA A O 1
ATOM 1421 N N . THR A 1 191 ? -12.349 -8.683 -13.730 1.00 83.75 191 THR A N 1
ATOM 1422 C CA . THR A 1 191 ? -13.808 -8.704 -13.885 1.00 83.75 191 THR A CA 1
ATOM 1423 C C . THR A 1 191 ? -14.455 -9.672 -12.899 1.00 83.75 191 THR A C 1
ATOM 1425 O O . THR A 1 191 ? -15.430 -9.311 -12.246 1.00 83.75 191 THR A O 1
ATOM 1428 N N . MET A 1 192 ? -13.896 -10.873 -12.736 1.00 85.88 192 MET A N 1
ATOM 1429 C CA . MET A 1 192 ? -14.435 -11.878 -11.819 1.00 85.88 192 MET A CA 1
ATOM 1430 C C . MET A 1 192 ? -14.394 -11.397 -10.360 1.00 85.88 192 MET A C 1
ATOM 1432 O O . MET A 1 192 ? -15.389 -11.504 -9.643 1.00 85.88 192 MET A O 1
ATOM 1436 N N . ILE A 1 193 ? -13.273 -10.797 -9.941 1.00 74.56 193 ILE A N 1
ATOM 1437 C CA . ILE A 1 193 ? -13.120 -10.197 -8.606 1.00 74.56 193 ILE A CA 1
ATOM 1438 C C . ILE A 1 193 ? -14.101 -9.035 -8.418 1.00 74.56 193 ILE A C 1
ATOM 1440 O O . ILE A 1 193 ? -14.752 -8.954 -7.379 1.00 74.56 193 ILE A O 1
ATOM 1444 N N . ALA A 1 194 ? -14.232 -8.151 -9.412 1.00 72.94 194 ALA A N 1
ATOM 1445 C CA . ALA A 1 194 ? -15.125 -6.997 -9.336 1.00 72.94 194 ALA A CA 1
ATOM 1446 C C . ALA A 1 194 ? -16.594 -7.415 -9.181 1.00 72.94 194 ALA A C 1
ATOM 1448 O O . ALA A 1 194 ? -17.303 -6.859 -8.343 1.00 72.94 194 ALA A O 1
ATOM 1449 N N . ILE A 1 195 ? -17.037 -8.426 -9.936 1.00 86.56 195 ILE A N 1
ATOM 1450 C CA . ILE A 1 195 ? -18.393 -8.975 -9.821 1.00 86.56 195 ILE A CA 1
ATOM 1451 C C . ILE A 1 195 ? -18.595 -9.610 -8.441 1.00 86.56 195 ILE A C 1
ATOM 1453 O O . ILE A 1 195 ? -19.589 -9.317 -7.782 1.00 86.56 195 ILE A O 1
ATOM 1457 N N . GLY A 1 196 ? -17.645 -10.424 -7.969 1.00 78.94 196 GLY A N 1
ATOM 1458 C CA . GLY A 1 196 ? -17.720 -11.032 -6.637 1.00 78.94 196 GLY A CA 1
ATOM 1459 C C . GLY A 1 196 ? -17.818 -9.989 -5.519 1.00 78.94 196 GLY A C 1
ATOM 1460 O O . GLY A 1 196 ? -18.679 -10.097 -4.649 1.00 78.94 196 GLY A O 1
ATOM 1461 N N . ALA A 1 197 ? -16.996 -8.939 -5.580 1.00 73.25 197 ALA A N 1
ATOM 1462 C CA . ALA A 1 197 ? -17.041 -7.832 -4.629 1.00 73.25 197 ALA A CA 1
ATOM 1463 C C . ALA A 1 197 ? -18.393 -7.101 -4.666 1.00 73.25 197 ALA A C 1
ATOM 1465 O O . ALA A 1 197 ? -18.988 -6.876 -3.615 1.00 73.25 197 ALA A O 1
ATOM 1466 N N . ALA A 1 198 ? -18.911 -6.792 -5.860 1.00 80.19 198 ALA A N 1
ATOM 1467 C CA . ALA A 1 198 ? -20.209 -6.138 -6.018 1.00 80.19 198 ALA A CA 1
ATOM 1468 C C . ALA A 1 198 ? -21.360 -6.985 -5.450 1.00 80.19 198 ALA A C 1
ATOM 1470 O O . ALA A 1 198 ? -22.223 -6.453 -4.753 1.00 80.19 198 ALA A O 1
ATOM 1471 N N . LEU A 1 199 ? -21.349 -8.300 -5.693 1.00 87.62 199 LEU A N 1
ATOM 1472 C CA . LEU A 1 199 ? -22.350 -9.227 -5.159 1.00 87.62 199 LEU A CA 1
ATOM 1473 C C . LEU A 1 199 ? -22.295 -9.313 -3.630 1.00 87.62 199 LEU A C 1
ATOM 1475 O O . LEU A 1 199 ? -23.341 -9.286 -2.983 1.00 87.62 199 LEU A O 1
ATOM 1479 N N . VAL A 1 200 ? -21.097 -9.370 -3.042 1.00 77.31 200 VAL A N 1
ATOM 1480 C CA . VAL A 1 200 ? -20.923 -9.376 -1.580 1.00 77.31 200 VAL A CA 1
ATOM 1481 C C . VAL A 1 200 ? -21.397 -8.060 -0.969 1.00 77.31 200 VAL A C 1
ATOM 1483 O O . VAL A 1 200 ? -22.154 -8.083 -0.000 1.00 77.31 200 VAL A O 1
ATOM 1486 N N . SER A 1 201 ? -21.015 -6.916 -1.544 1.00 78.12 201 SER A N 1
ATOM 1487 C CA . SER A 1 201 ? -21.480 -5.603 -1.084 1.00 78.12 201 SER A CA 1
ATOM 1488 C C . SER A 1 201 ? -23.000 -5.474 -1.170 1.00 78.12 201 SER A C 1
ATOM 1490 O O . SER A 1 201 ? -23.624 -5.018 -0.215 1.00 78.12 201 SER A O 1
ATOM 1492 N N . LEU A 1 202 ? -23.608 -5.922 -2.271 1.00 86.69 202 LEU A N 1
ATOM 1493 C CA . LEU A 1 202 ? -25.060 -5.923 -2.429 1.00 86.69 202 LEU A CA 1
ATOM 1494 C C . LEU A 1 202 ? -25.734 -6.844 -1.403 1.00 86.69 202 LEU A C 1
ATOM 1496 O O . LEU A 1 202 ? -26.702 -6.438 -0.768 1.00 86.69 202 LEU A O 1
ATOM 1500 N N . SER A 1 203 ? -25.198 -8.049 -1.192 1.00 84.75 203 SER A N 1
ATOM 1501 C CA . SER A 1 203 ? -25.706 -8.992 -0.189 1.00 84.75 203 SER A CA 1
ATOM 1502 C C . SER A 1 203 ? -25.677 -8.397 1.221 1.00 84.75 203 SER A C 1
ATOM 1504 O O . SER A 1 203 ? -26.675 -8.471 1.936 1.00 84.75 203 SER A O 1
ATOM 1506 N N . LEU A 1 204 ? -24.578 -7.731 1.588 1.00 80.69 204 LEU A N 1
ATOM 1507 C CA . LEU A 1 204 ? -24.428 -7.032 2.866 1.00 80.69 204 LEU A CA 1
ATOM 1508 C C . LEU A 1 204 ? -25.450 -5.909 3.044 1.00 80.69 204 LEU A C 1
ATOM 1510 O O . LEU A 1 204 ? -26.024 -5.791 4.120 1.00 80.69 204 LEU A O 1
ATOM 1514 N N . ILE A 1 205 ? -25.693 -5.107 2.004 1.00 85.31 205 ILE A N 1
ATOM 1515 C CA . ILE A 1 205 ? -26.692 -4.030 2.050 1.00 85.31 205 ILE A CA 1
ATOM 1516 C C . ILE A 1 205 ? -28.096 -4.612 2.250 1.00 85.31 205 ILE A C 1
ATOM 1518 O O . ILE A 1 205 ? -28.861 -4.104 3.067 1.00 85.31 205 ILE A O 1
ATOM 1522 N N . LEU A 1 206 ? -28.425 -5.692 1.535 1.00 89.50 206 LEU A N 1
ATOM 1523 C CA . LEU A 1 206 ? -29.746 -6.318 1.597 1.00 89.50 206 LEU A CA 1
ATOM 1524 C C . LEU A 1 206 ? -30.006 -7.039 2.932 1.00 89.50 206 LEU A C 1
ATOM 1526 O O . LEU A 1 206 ? -31.121 -6.972 3.443 1.00 89.50 206 LEU A O 1
ATOM 1530 N N . HIS A 1 207 ? -28.993 -7.684 3.522 1.00 83.44 207 HIS A N 1
ATOM 1531 C CA . HIS A 1 207 ? -29.129 -8.486 4.752 1.00 83.44 207 HIS A CA 1
ATOM 1532 C C . HIS A 1 207 ? -28.637 -7.766 6.017 1.00 83.44 207 HIS A C 1
ATOM 1534 O O . HIS A 1 207 ? -28.540 -8.368 7.088 1.00 83.44 207 HIS A O 1
ATOM 1540 N N . PHE A 1 208 ? -28.350 -6.465 5.931 1.00 76.06 208 PHE A N 1
ATOM 1541 C CA . PHE A 1 208 ? -27.799 -5.683 7.041 1.00 76.06 208 PHE A CA 1
ATOM 1542 C C . PHE A 1 208 ? -28.665 -5.760 8.314 1.00 76.06 208 PHE A C 1
ATOM 1544 O O . PHE A 1 208 ? -28.152 -5.887 9.423 1.00 76.06 208 PHE A O 1
ATOM 1551 N N . GLY A 1 209 ? -29.995 -5.764 8.157 1.00 73.06 209 GLY A N 1
ATOM 1552 C CA . GLY A 1 209 ? -30.942 -5.875 9.275 1.00 73.06 209 GLY A CA 1
ATOM 1553 C C . GLY A 1 209 ? -31.002 -7.258 9.938 1.00 73.06 209 GLY A C 1
ATOM 1554 O O . GLY A 1 209 ? -31.541 -7.401 11.035 1.00 73.06 209 GLY A O 1
ATOM 1555 N N . GLU A 1 210 ? -30.476 -8.298 9.297 1.00 73.75 210 GLU A N 1
ATOM 1556 C CA . GLU A 1 210 ? -30.404 -9.651 9.859 1.00 73.75 210 GLU A CA 1
ATOM 1557 C C . GLU A 1 210 ? -29.133 -9.836 10.695 1.00 73.75 210 GLU A C 1
ATOM 1559 O O . GLU A 1 210 ? -29.195 -10.375 11.797 1.00 73.75 210 GLU A O 1
ATOM 1564 N N . VAL A 1 211 ? -28.016 -9.250 10.247 1.00 66.44 211 VAL A N 1
ATOM 1565 C CA . VAL A 1 211 ? -26.757 -9.184 11.011 1.00 66.44 211 VAL A CA 1
ATOM 1566 C C . VAL A 1 211 ? -26.955 -8.458 12.345 1.00 66.44 211 VAL A C 1
ATOM 1568 O O . VAL A 1 211 ? -26.517 -8.948 13.383 1.00 66.44 211 VAL A O 1
ATOM 1571 N N . ILE A 1 212 ? -27.686 -7.336 12.340 1.00 74.94 212 ILE A N 1
ATOM 1572 C CA . ILE A 1 212 ? -28.000 -6.587 13.569 1.00 74.94 212 ILE A CA 1
ATOM 1573 C C . ILE A 1 212 ? -28.847 -7.429 14.533 1.00 74.94 212 ILE A C 1
ATOM 1575 O O . ILE A 1 212 ? -28.600 -7.408 15.736 1.00 74.94 212 ILE A O 1
ATOM 1579 N N . ARG A 1 213 ? -29.810 -8.211 14.024 1.00 76.00 213 ARG A N 1
ATOM 1580 C CA . ARG A 1 213 ? -30.658 -9.080 14.858 1.00 76.00 213 ARG A CA 1
ATOM 1581 C C . ARG A 1 213 ? -29.878 -10.210 15.519 1.00 76.00 213 ARG A C 1
ATOM 1583 O O . ARG A 1 213 ? -30.141 -10.513 16.675 1.00 76.00 213 ARG A O 1
ATOM 1590 N N . ILE A 1 214 ? -28.917 -10.806 14.814 1.00 75.56 214 ILE A N 1
ATOM 1591 C CA . ILE A 1 214 ? -28.044 -11.846 15.380 1.00 75.56 214 ILE A CA 1
ATOM 1592 C C . ILE A 1 214 ? -27.152 -11.252 16.474 1.00 75.56 214 ILE A C 1
ATOM 1594 O O . ILE A 1 214 ? -26.975 -11.872 17.518 1.00 75.56 214 ILE A O 1
ATOM 1598 N N . GLN A 1 215 ? -26.641 -10.036 16.274 1.00 69.12 215 GLN A N 1
ATOM 1599 C CA . GLN A 1 215 ? -25.814 -9.358 17.270 1.00 69.12 215 GLN A CA 1
ATOM 1600 C C . GLN A 1 215 ? -26.619 -8.973 18.523 1.00 69.12 215 GLN A C 1
ATOM 1602 O O . GLN A 1 215 ? -26.170 -9.230 19.633 1.00 69.12 215 GLN A O 1
ATOM 1607 N N . GLN A 1 216 ? -27.856 -8.494 18.358 1.00 74.38 216 GLN A N 1
ATOM 1608 C CA . GLN A 1 216 ? -28.776 -8.229 19.475 1.00 74.38 216 GLN A CA 1
ATOM 1609 C C . GLN A 1 216 ? -29.185 -9.485 20.255 1.00 74.38 216 GLN A C 1
ATOM 1611 O O . GLN A 1 216 ? -29.578 -9.377 21.408 1.00 74.38 216 GLN A O 1
ATOM 1616 N N . PHE A 1 217 ? -29.122 -10.668 19.639 1.00 73.75 217 PHE A N 1
ATOM 1617 C CA . PHE A 1 217 ? -29.405 -11.939 20.312 1.00 73.75 217 PHE A CA 1
ATOM 1618 C C . PHE A 1 217 ? -28.197 -12.472 21.104 1.00 73.75 217 PHE A C 1
ATOM 1620 O O . PHE A 1 217 ? -28.346 -13.395 21.903 1.00 73.75 217 PHE A O 1
ATOM 1627 N N . LEU A 1 218 ? -27.001 -11.930 20.845 1.00 67.69 218 LEU A N 1
ATOM 1628 C CA . LEU A 1 218 ? -25.729 -12.351 21.438 1.00 67.69 218 LEU A CA 1
ATOM 1629 C C . LEU A 1 218 ? -25.177 -11.356 22.469 1.00 67.69 218 LEU A C 1
ATOM 1631 O O . LEU A 1 218 ? -24.309 -11.747 23.246 1.00 67.69 218 LEU A O 1
ATOM 1635 N N . ASP A 1 219 ? -25.673 -10.118 22.494 1.00 48.38 219 ASP A N 1
ATOM 1636 C CA . ASP A 1 219 ? -25.449 -9.180 23.596 1.00 48.38 219 ASP A CA 1
ATOM 1637 C C . ASP A 1 219 ? -26.418 -9.534 24.754 1.00 48.38 219 ASP A C 1
ATOM 1639 O O . ASP A 1 219 ? -27.632 -9.431 24.559 1.00 48.38 219 ASP A O 1
ATOM 1643 N N . PRO A 1 220 ? -25.931 -10.011 25.922 1.00 55.62 220 PRO A N 1
ATOM 1644 C CA . PRO A 1 220 ? -26.774 -10.330 27.080 1.00 55.62 220 PRO A CA 1
ATOM 1645 C C . PRO A 1 220 ? -27.349 -9.095 27.787 1.00 55.62 220 PRO A C 1
ATOM 1647 O O . PRO A 1 220 ? -26.694 -8.025 27.780 1.00 55.62 220 PRO A O 1
#

Radius of gyration: 21.44 Å; chains: 1; bounding box: 59×45×58 Å

Foldseek 3Di:
DDDDDPDPDPLPLVVLLLVLLVQLLVVLLVVQLVVLVVCQVPDPPDPDDPLLSSLQSLQSSLVLLQFWKDQPPDTRSDDPVVSVCSSLVSLLQSLLVSLQSSQDDDPVSLCSSLVSNLVNNLVVNLVSLVSSDDPRIHTDSVSSSVSSSVSSNVSNSNSSCNNYPVVVVVVVVDDPVVVVVVVVVVVVVVVVVVVVVVVVVVVCVVCVVVVVVVVVVVPD

pLDDT: mean 82.76, std 11.41, range [48.38, 96.69]